Protein AF-A0A4V0YYT0-F1 (afdb_monomer_lite)

Secondary structure (DSSP, 8-state):
---HHHHHHTT---PPP--SSPPEEE-TTTEEEETTTTEEEEEETTEEEEEE----GGGGGGTTSEEEEEEEEEETTEEEEEEEEE-PPPP------EEEEE--SSSSEEETT--EES-GGG-THHHHHHHHHH--HHHHHHHHHHHHHHHHHHHHHHHHHHHHHHHTS-TTPEEEE---TTHHHH-----PPP---

Organism: Ktedonosporobacter rubrisoli (NCBI:txid2509675)

Radius of gyration: 23.56 Å; chains: 1; bounding box: 51×39×77 Å

Sequence (197 aa):
MKSAFDRKAKGRKAGQPQSKLCPIRYNERTYVLNWQTQEVSLSTLEGRILIPFQVPPYSSKYAGYQVTTADLCIRNGRYWLHVVVSVPAPDGSQSDEIIGVDLGLNRPAVTSNRHFLGSHHWKEVERRRKLQSKGTKSAKRHLKKLSGRSLRFHRDCFHVLSKHIVQNATPGSTIVIENLTHIRSTSKIRRKGRANA

Structure (mmCIF, N/CA/C/O backbone):
data_AF-A0A4V0YYT0-F1
#
_entry.id   AF-A0A4V0YYT0-F1
#
loop_
_atom_site.group_PDB
_atom_site.id
_atom_site.type_symbol
_atom_site.label_atom_id
_atom_site.label_alt_id
_atom_site.label_comp_id
_atom_site.label_asym_id
_atom_site.label_entity_id
_atom_site.label_seq_id
_atom_site.pdbx_PDB_ins_code
_atom_site.Cartn_x
_atom_site.Cartn_y
_atom_site.Cartn_z
_atom_site.occupancy
_atom_site.B_iso_or_equiv
_atom_site.auth_seq_id
_atom_site.auth_comp_id
_atom_site.auth_asym_id
_atom_site.auth_atom_id
_atom_site.pdbx_PDB_model_num
ATOM 1 N N . MET A 1 1 ? 1.107 12.691 -8.243 1.00 52.69 1 MET A N 1
ATOM 2 C CA . MET A 1 1 ? -0.215 12.881 -8.898 1.00 52.69 1 MET A CA 1
ATOM 3 C C . MET A 1 1 ? -0.516 14.376 -8.935 1.00 52.69 1 MET A C 1
ATOM 5 O O . MET A 1 1 ? -0.259 15.020 -7.934 1.00 52.69 1 MET A O 1
ATOM 9 N N . LYS A 1 2 ? -1.013 14.940 -10.047 1.00 66.50 2 LYS A N 1
ATOM 10 C CA . LYS A 1 2 ? -1.414 16.365 -10.102 1.00 66.50 2 LYS A CA 1
ATOM 11 C C . LYS A 1 2 ? -2.785 16.549 -9.455 1.00 66.50 2 LYS A C 1
ATOM 13 O O . LYS A 1 2 ? -3.665 15.717 -9.699 1.00 66.50 2 LYS A O 1
ATOM 18 N N . SER A 1 3 ? -2.954 17.604 -8.663 1.00 80.31 3 SER A N 1
ATOM 19 C CA . SER A 1 3 ? -4.196 17.863 -7.934 1.00 80.31 3 SER A CA 1
ATOM 20 C C . SER A 1 3 ? -5.365 18.109 -8.903 1.00 80.31 3 SER A C 1
ATOM 22 O O . SER A 1 3 ? -5.177 18.411 -10.088 1.00 80.31 3 SER A O 1
ATOM 24 N N . ALA A 1 4 ? -6.604 17.966 -8.424 1.00 81.12 4 ALA A N 1
ATOM 25 C CA . ALA A 1 4 ? -7.778 18.327 -9.221 1.00 81.12 4 ALA A CA 1
ATOM 26 C C . ALA A 1 4 ? -7.750 19.815 -9.626 1.00 81.12 4 ALA A C 1
ATOM 28 O O . ALA A 1 4 ? -8.174 20.150 -10.734 1.00 81.12 4 ALA A O 1
ATOM 29 N N . PHE A 1 5 ? -7.190 20.672 -8.767 1.00 83.56 5 PHE A N 1
ATOM 30 C CA . PHE A 1 5 ? -6.994 22.098 -9.021 1.00 83.56 5 PHE A CA 1
ATOM 31 C C . PHE A 1 5 ? -5.978 22.335 -10.144 1.00 83.56 5 PHE A C 1
ATOM 33 O O . PHE A 1 5 ? -6.308 23.003 -11.123 1.00 83.56 5 PHE A O 1
ATOM 40 N N . ASP A 1 6 ? -4.821 21.666 -10.110 1.00 86.12 6 ASP A N 1
ATOM 41 C CA . ASP A 1 6 ? -3.787 21.773 -11.155 1.00 86.12 6 ASP A CA 1
ATOM 42 C C . ASP A 1 6 ? -4.311 21.332 -12.526 1.00 86.12 6 ASP A C 1
ATOM 44 O O . ASP A 1 6 ? -3.873 21.802 -13.578 1.00 86.12 6 ASP A O 1
ATOM 48 N N . ARG A 1 7 ? -5.230 20.359 -12.532 1.00 80.31 7 ARG A N 1
ATOM 49 C CA . ARG A 1 7 ? -5.875 19.872 -13.754 1.00 80.31 7 ARG A CA 1
ATOM 50 C C . ARG A 1 7 ? -6.855 20.898 -14.309 1.00 80.31 7 ARG A C 1
ATOM 52 O O . ARG A 1 7 ? -6.815 21.130 -15.517 1.00 80.31 7 ARG A O 1
ATOM 59 N N . LYS A 1 8 ? -7.684 21.511 -13.455 1.00 83.12 8 LYS A N 1
ATOM 60 C CA . LYS A 1 8 ? -8.609 22.584 -13.855 1.00 83.12 8 LYS A CA 1
ATOM 61 C C . LYS A 1 8 ? -7.855 23.799 -14.397 1.00 83.12 8 LYS A C 1
ATOM 63 O O . LYS A 1 8 ? -8.199 24.258 -15.479 1.00 83.12 8 LYS A O 1
ATOM 68 N N . ALA A 1 9 ? -6.781 24.226 -13.727 1.00 86.88 9 ALA A N 1
ATOM 69 C CA . ALA A 1 9 ? -5.925 25.331 -14.177 1.00 86.88 9 ALA A CA 1
ATOM 70 C C . ALA A 1 9 ? -5.338 25.105 -15.585 1.00 86.88 9 ALA A C 1
ATOM 72 O O . ALA A 1 9 ? -5.084 26.046 -16.323 1.00 86.88 9 ALA A O 1
ATOM 73 N N . LYS A 1 10 ? -5.167 23.841 -15.993 1.00 85.19 10 LYS A N 1
ATOM 74 C CA . LYS A 1 10 ? -4.674 23.444 -17.324 1.00 85.19 10 LYS A CA 1
ATOM 75 C C . LYS A 1 10 ? -5.797 23.106 -18.315 1.00 85.19 10 LYS A C 1
ATOM 77 O O . LYS A 1 10 ? -5.550 22.376 -19.275 1.00 85.19 10 LYS A O 1
ATOM 82 N N . GLY A 1 11 ? -7.036 23.527 -18.044 1.00 83.00 11 GLY A N 1
ATOM 83 C CA . GLY A 1 11 ? -8.209 23.267 -18.889 1.00 83.00 11 GLY A CA 1
ATOM 84 C C . GLY A 1 11 ? -8.600 21.787 -18.998 1.00 83.00 11 GLY A C 1
ATOM 85 O O . GLY A 1 11 ? -9.340 21.391 -19.898 1.00 83.00 11 GLY A O 1
ATOM 86 N N . ARG A 1 12 ? -8.089 20.916 -18.116 1.00 79.50 12 ARG A N 1
ATOM 87 C CA . ARG A 1 12 ? -8.363 19.472 -18.159 1.00 79.50 12 ARG A CA 1
ATOM 88 C C . ARG A 1 12 ? -9.565 19.130 -17.294 1.00 79.50 12 ARG A C 1
ATOM 90 O O . ARG A 1 12 ? -9.704 19.620 -16.176 1.00 79.50 12 ARG A O 1
ATOM 97 N N . LYS A 1 13 ? -10.368 18.164 -17.753 1.00 79.81 13 LYS A N 1
ATOM 98 C CA . LYS A 1 13 ? -11.460 17.600 -16.948 1.00 79.81 13 LYS A CA 1
ATOM 99 C C . LYS A 1 13 ? -10.929 17.070 -15.610 1.00 79.81 13 LYS A C 1
ATOM 101 O O . LYS A 1 13 ? -10.006 16.241 -15.574 1.00 79.81 13 LYS A O 1
ATOM 106 N N . ALA A 1 14 ? -11.557 17.525 -14.533 1.00 79.88 14 ALA A N 1
ATOM 107 C CA . ALA A 1 14 ? -11.394 17.041 -13.172 1.00 79.88 14 ALA A CA 1
ATOM 108 C C . ALA A 1 14 ? -12.789 16.925 -12.545 1.00 79.88 14 ALA A C 1
ATOM 110 O O . ALA A 1 14 ? -13.584 17.856 -12.646 1.00 79.88 14 ALA A O 1
ATOM 111 N N . GLY A 1 15 ? -13.093 15.771 -11.953 1.00 76.12 15 GLY A N 1
ATOM 112 C CA . GLY A 1 15 ? -14.330 15.545 -11.206 1.00 76.12 15 GLY A CA 1
ATOM 113 C C . GLY A 1 15 ? -14.056 15.603 -9.708 1.00 76.12 15 GLY A C 1
ATOM 114 O O . GLY A 1 15 ? -12.978 15.197 -9.273 1.00 76.12 15 GLY A O 1
ATOM 115 N N . GLN A 1 16 ? -15.020 16.098 -8.936 1.00 78.25 16 GLN A N 1
ATOM 116 C CA . GLN A 1 16 ? -14.981 16.006 -7.480 1.00 78.25 16 GLN A CA 1
ATOM 117 C C . GLN A 1 16 ? -15.254 14.549 -7.068 1.00 78.25 16 GLN A C 1
ATOM 119 O O . GLN A 1 16 ? -16.244 13.975 -7.532 1.00 78.25 16 GLN A O 1
ATOM 124 N N . PRO A 1 17 ? -14.398 13.922 -6.242 1.00 75.12 17 PRO A N 1
ATOM 125 C CA . PRO A 1 17 ? -14.710 12.616 -5.680 1.00 75.12 17 PRO A CA 1
ATOM 126 C C . PRO A 1 17 ? -15.919 12.747 -4.748 1.00 75.12 17 PRO A C 1
ATOM 128 O O . PRO A 1 17 ? -15.986 13.665 -3.935 1.00 75.12 17 PRO A O 1
ATOM 131 N N . GLN A 1 18 ? -16.873 11.828 -4.870 1.00 77.38 18 GLN A N 1
ATOM 132 C CA . GLN A 1 18 ? -18.020 11.732 -3.970 1.00 77.38 18 GLN A CA 1
ATOM 133 C C . GLN A 1 18 ? -17.886 10.457 -3.140 1.00 77.38 18 GLN A C 1
ATOM 135 O O . GLN A 1 18 ? -17.628 9.388 -3.698 1.00 77.38 18 GLN A O 1
ATOM 140 N N . SER A 1 19 ? -18.073 10.565 -1.824 1.00 76.00 19 SER A N 1
ATOM 141 C CA . SER A 1 19 ? -18.180 9.412 -0.929 1.00 76.00 19 SER A CA 1
ATOM 142 C C . SER A 1 19 ? -19.458 9.509 -0.112 1.00 76.00 19 SER A C 1
ATOM 144 O O . SER A 1 19 ? -19.804 10.582 0.369 1.00 76.00 19 SER A O 1
ATOM 146 N N . LYS A 1 20 ? -20.150 8.378 0.043 1.00 76.44 20 LYS A N 1
ATOM 147 C CA . LYS A 1 20 ? -21.290 8.252 0.965 1.00 76.44 20 LYS A CA 1
ATOM 148 C C . LYS A 1 20 ? -20.848 7.908 2.387 1.00 76.44 20 LYS A C 1
ATOM 150 O O . LYS A 1 20 ? -21.599 8.125 3.324 1.00 76.44 20 LYS A O 1
ATOM 155 N N . LEU A 1 21 ? -19.652 7.339 2.524 1.00 80.31 21 LEU A N 1
ATOM 156 C CA . LEU A 1 21 ? -19.072 6.901 3.787 1.00 80.31 21 LEU A CA 1
ATOM 157 C C . LEU A 1 21 ? -17.680 7.520 3.872 1.00 80.31 21 LEU A C 1
ATOM 159 O O . LEU A 1 21 ? -16.760 7.106 3.161 1.00 80.31 21 LEU A O 1
ATOM 163 N N . CYS A 1 22 ? -17.545 8.568 4.674 1.00 83.31 22 CYS A N 1
ATOM 164 C CA . CYS A 1 22 ? -16.241 9.139 4.980 1.00 83.31 22 CYS A CA 1
ATOM 165 C C . CYS A 1 22 ? -15.621 8.332 6.125 1.00 83.31 22 CYS A C 1
ATOM 167 O O . CYS A 1 22 ? -16.315 8.074 7.109 1.00 83.31 22 CYS A O 1
ATOM 169 N N . PRO A 1 23 ? -14.357 7.894 6.002 1.00 89.88 23 PRO A N 1
ATOM 170 C CA . PRO A 1 23 ? -13.690 7.228 7.107 1.00 89.88 23 PRO A CA 1
ATOM 171 C C . PRO A 1 23 ? -13.536 8.190 8.288 1.00 89.88 23 PRO A C 1
ATOM 173 O O . PRO A 1 23 ? -13.262 9.377 8.093 1.00 89.88 23 PRO A O 1
ATOM 176 N N . ILE A 1 24 ? -13.703 7.670 9.502 1.00 93.25 24 ILE A N 1
ATOM 177 C CA . ILE A 1 24 ? -13.437 8.414 10.734 1.00 93.25 24 ILE A CA 1
ATOM 178 C C . ILE A 1 24 ? -11.950 8.276 11.032 1.00 93.25 24 ILE A C 1
ATOM 180 O O . ILE A 1 24 ? -11.441 7.160 11.139 1.00 93.25 24 ILE A O 1
ATOM 184 N N . ARG A 1 25 ? -11.257 9.407 11.145 1.00 95.31 25 ARG A N 1
ATOM 185 C CA . ARG A 1 25 ? -9.821 9.436 11.404 1.00 95.31 25 ARG A CA 1
ATOM 186 C C . ARG A 1 25 ? -9.531 9.507 12.894 1.00 95.31 25 ARG A C 1
ATOM 188 O O . ARG A 1 25 ? -10.007 10.404 13.582 1.00 95.31 25 ARG A O 1
ATOM 195 N N . TYR A 1 26 ? -8.661 8.614 13.329 1.00 95.94 26 TYR A N 1
ATOM 196 C CA . TYR A 1 26 ? -8.090 8.532 14.657 1.00 95.94 26 TYR A CA 1
ATOM 197 C C . TYR A 1 26 ? -6.591 8.846 14.617 1.00 95.94 26 TYR A C 1
ATOM 199 O O . TYR A 1 26 ? -5.870 8.522 13.670 1.00 95.94 26 TYR A O 1
ATOM 207 N N . ASN A 1 27 ? -6.126 9.488 15.677 1.00 94.12 27 ASN A N 1
ATOM 208 C CA . ASN A 1 27 ? -4.731 9.822 15.949 1.00 94.12 27 ASN A CA 1
ATOM 209 C C . ASN A 1 27 ? -4.316 9.247 17.310 1.00 94.12 27 ASN A C 1
ATOM 211 O O . ASN A 1 27 ? -5.159 8.779 18.067 1.00 94.12 27 ASN A O 1
ATOM 215 N N . GLU A 1 28 ? -3.037 9.347 17.652 1.00 89.25 28 GLU A N 1
ATOM 216 C CA . GLU A 1 28 ? -2.446 8.833 18.901 1.00 89.25 28 GLU A CA 1
ATOM 217 C C . GLU A 1 28 ? -3.199 9.183 20.206 1.00 89.25 28 GLU A C 1
ATOM 219 O O . GLU A 1 28 ? -3.082 8.468 21.194 1.00 89.25 28 GLU A O 1
ATOM 224 N N . ARG A 1 29 ? -4.002 10.259 20.233 1.00 92.12 29 ARG A N 1
ATOM 225 C CA . ARG A 1 29 ? -4.791 10.667 21.414 1.00 92.12 29 ARG A CA 1
ATOM 226 C C . ARG A 1 29 ? -6.200 10.075 21.451 1.00 92.12 29 ARG A C 1
ATOM 228 O O . ARG A 1 29 ? -6.855 10.086 22.494 1.00 92.12 29 ARG A O 1
ATOM 235 N N . THR A 1 30 ? -6.699 9.613 20.311 1.00 95.19 30 THR A N 1
ATOM 236 C CA . THR A 1 30 ? -8.101 9.213 20.109 1.00 95.19 30 THR A CA 1
ATOM 237 C C . THR A 1 30 ? -8.270 7.718 19.863 1.00 95.19 30 THR A C 1
ATOM 239 O O . THR A 1 30 ? -9.402 7.238 19.874 1.00 95.19 30 THR A O 1
ATOM 242 N N . TYR A 1 31 ? -7.175 6.971 19.705 1.00 96.69 31 TYR A N 1
ATOM 243 C CA . TYR A 1 31 ? -7.190 5.516 19.803 1.00 96.69 31 TYR A CA 1
ATOM 244 C C . TYR A 1 31 ? -5.932 4.969 20.468 1.00 96.69 31 TYR A C 1
ATOM 246 O O . TYR A 1 31 ? -4.877 5.597 20.440 1.00 96.69 31 TYR A O 1
ATOM 254 N N . VAL A 1 32 ? -6.054 3.769 21.026 1.00 95.56 32 VAL A N 1
ATOM 255 C CA . VAL A 1 32 ? -4.930 2.960 21.501 1.00 95.56 32 VAL A CA 1
ATOM 256 C C . VAL A 1 32 ? -5.149 1.541 21.004 1.00 95.56 32 VAL A C 1
ATOM 258 O O . VAL A 1 32 ? -6.228 0.986 21.197 1.00 95.56 32 VAL A O 1
ATOM 261 N N . LEU A 1 33 ? -4.144 0.961 20.354 1.00 95.19 33 LEU A N 1
ATOM 262 C CA . LEU A 1 33 ? -4.195 -0.406 19.848 1.00 95.19 33 LEU A CA 1
ATOM 263 C C . LEU A 1 33 ? -3.258 -1.295 20.666 1.00 95.19 33 LEU A C 1
ATOM 265 O O . LEU A 1 33 ? -2.076 -0.983 20.799 1.00 95.19 33 LEU A O 1
ATOM 269 N N . ASN A 1 34 ? -3.786 -2.403 21.181 1.00 93.56 34 ASN A N 1
ATOM 270 C CA . ASN A 1 34 ? -3.029 -3.412 21.910 1.00 93.56 34 ASN A CA 1
ATOM 271 C C . ASN A 1 34 ? -2.880 -4.669 21.041 1.00 93.56 34 ASN A C 1
ATOM 273 O O . ASN A 1 34 ? -3.859 -5.342 20.717 1.00 93.56 34 ASN A O 1
ATOM 277 N N . TRP A 1 35 ? -1.645 -4.977 20.638 1.00 91.38 35 TRP A N 1
ATOM 278 C CA . TRP A 1 35 ? -1.356 -6.135 19.790 1.00 91.38 35 TRP A CA 1
ATOM 279 C C . TRP A 1 35 ? -1.466 -7.464 20.546 1.00 91.38 35 TRP A C 1
ATOM 281 O O . TRP A 1 35 ? -1.831 -8.465 19.933 1.00 91.38 35 TRP A O 1
ATOM 291 N N . GLN A 1 36 ? -1.160 -7.478 21.849 1.00 90.44 36 GLN A N 1
ATOM 292 C CA . GLN A 1 36 ? -1.184 -8.677 22.686 1.00 90.44 36 GLN A CA 1
ATOM 293 C C . GLN A 1 36 ? -2.614 -9.139 22.965 1.00 90.44 36 GLN A C 1
ATOM 295 O O . GLN A 1 36 ? -2.914 -10.317 22.796 1.00 90.44 36 GLN A O 1
ATOM 300 N N . THR A 1 37 ? -3.498 -8.218 23.359 1.00 93.38 37 THR A N 1
ATOM 301 C CA . THR A 1 37 ? -4.907 -8.546 23.632 1.00 93.38 37 THR A CA 1
ATOM 302 C C . THR A 1 37 ? -5.775 -8.537 22.374 1.00 93.38 37 THR A C 1
ATOM 304 O O . THR A 1 37 ? -6.894 -9.036 22.405 1.00 93.38 37 THR A O 1
ATOM 307 N N . GLN A 1 38 ? -5.255 -8.022 21.252 1.00 93.38 38 GLN A N 1
ATOM 308 C CA . GLN A 1 38 ? -6.007 -7.779 20.014 1.00 93.38 38 GLN A CA 1
ATOM 309 C C . GLN A 1 38 ? -7.252 -6.915 20.242 1.00 93.38 38 GLN A C 1
ATOM 311 O O . GLN A 1 38 ? -8.320 -7.153 19.679 1.00 93.38 38 GLN A O 1
ATOM 316 N N . GLU A 1 39 ? -7.097 -5.870 21.049 1.00 95.94 39 GLU A N 1
ATOM 317 C CA . GLU A 1 39 ? -8.152 -4.910 21.350 1.00 95.94 39 GLU A CA 1
ATOM 318 C C . GLU A 1 39 ? -7.743 -3.499 20.943 1.00 95.94 39 GLU A C 1
ATOM 320 O O . GLU A 1 39 ? -6.580 -3.094 21.040 1.00 95.94 39 GLU A O 1
ATOM 325 N N . VAL A 1 40 ? -8.722 -2.725 20.492 1.00 96.50 40 VAL A N 1
ATOM 326 C CA . VAL A 1 40 ? -8.559 -1.308 20.201 1.00 96.50 40 VAL A CA 1
ATOM 327 C C . VAL A 1 40 ? -9.499 -0.490 21.072 1.00 96.50 40 VAL A C 1
ATOM 329 O O . VAL A 1 40 ? -10.710 -0.701 21.085 1.00 96.50 40 VAL A O 1
ATOM 332 N N . SER A 1 41 ? -8.931 0.469 21.797 1.00 97.00 41 SER A N 1
ATOM 333 C CA . SER A 1 41 ? -9.690 1.520 22.459 1.00 97.00 41 SER A CA 1
ATOM 334 C C . SER A 1 41 ? -9.917 2.657 21.470 1.00 97.00 41 SER A C 1
ATOM 336 O O . SER A 1 41 ? -8.950 3.187 20.924 1.00 97.00 41 SER A O 1
ATOM 338 N N . LEU A 1 42 ? -11.172 3.034 21.230 1.00 97.19 42 LEU A N 1
ATOM 339 C CA . LEU A 1 42 ? -11.553 4.130 20.338 1.00 97.19 42 LEU A CA 1
ATOM 340 C C . LEU A 1 42 ? -12.342 5.180 21.112 1.00 97.19 42 LEU A C 1
ATOM 342 O O . LEU A 1 42 ? -13.320 4.858 21.784 1.00 97.19 42 LEU A O 1
ATOM 346 N N . SER A 1 43 ? -11.956 6.447 20.980 1.00 96.75 43 SER A N 1
ATOM 347 C CA . SER A 1 43 ? -12.780 7.558 21.451 1.00 96.75 43 SER A CA 1
ATOM 348 C C . SER A 1 43 ? -14.037 7.694 20.586 1.00 96.75 43 SER A C 1
ATOM 350 O O . SER A 1 43 ? -13.974 7.723 19.355 1.00 96.75 43 SER A O 1
ATOM 352 N N . THR A 1 44 ? -15.187 7.815 21.233 1.00 94.50 44 THR A N 1
ATOM 353 C CA . THR A 1 44 ? -16.481 8.115 20.611 1.00 94.50 44 THR A CA 1
ATOM 354 C C . THR A 1 44 ? -17.079 9.371 21.244 1.00 94.50 44 THR A C 1
ATOM 356 O O . THR A 1 44 ? -16.479 9.959 22.145 1.00 94.50 44 THR A O 1
ATOM 359 N N . LEU A 1 45 ? -18.259 9.786 20.780 1.00 94.50 45 LEU A N 1
ATOM 360 C CA . LEU A 1 45 ? -18.992 10.904 21.381 1.00 94.50 45 LEU A CA 1
ATOM 361 C C . LEU A 1 45 ? -19.454 10.606 22.818 1.00 94.50 45 LEU A C 1
ATOM 363 O O . LEU A 1 45 ? -19.593 11.533 23.605 1.00 94.50 45 LEU A O 1
ATOM 367 N N . GLU A 1 46 ? -19.642 9.332 23.167 1.00 95.38 46 GLU A N 1
ATOM 368 C CA . GLU A 1 46 ? -20.149 8.884 24.475 1.00 95.38 46 GLU A CA 1
ATOM 369 C C . GLU A 1 46 ? -19.030 8.390 25.409 1.00 95.38 46 GLU A C 1
ATOM 371 O O . GLU A 1 46 ? -19.285 7.846 26.478 1.00 95.38 46 GLU A O 1
ATOM 376 N N . GLY A 1 47 ? -17.769 8.575 25.012 1.00 94.25 47 GLY A N 1
ATOM 377 C CA . GLY A 1 47 ? -16.602 8.093 25.748 1.00 94.25 47 GLY A CA 1
ATOM 378 C C . GLY A 1 47 ? -15.801 7.054 24.972 1.00 94.25 47 GLY A C 1
ATOM 379 O O . GLY A 1 47 ? -15.982 6.860 23.767 1.00 94.25 47 GLY A O 1
ATOM 380 N N . ARG A 1 48 ? -14.842 6.414 25.645 1.00 96.25 48 ARG A N 1
ATOM 381 C CA . ARG A 1 48 ? -13.986 5.400 25.020 1.00 96.25 48 ARG A CA 1
ATOM 382 C C . ARG A 1 48 ? -14.643 4.030 25.080 1.00 96.25 48 ARG A C 1
ATOM 384 O O . ARG A 1 48 ? -15.062 3.593 26.144 1.00 96.25 48 ARG A O 1
ATOM 391 N N . ILE A 1 49 ? -14.652 3.343 23.945 1.00 96.69 49 ILE A N 1
ATOM 392 C CA . ILE A 1 49 ? -15.084 1.948 23.841 1.00 96.69 49 ILE A CA 1
ATOM 393 C C . ILE A 1 49 ? -13.878 1.055 23.567 1.00 96.69 49 ILE A C 1
ATOM 395 O O . ILE A 1 49 ? -12.927 1.489 22.915 1.00 96.69 49 ILE A O 1
ATOM 399 N N . LEU A 1 50 ? -13.918 -0.181 24.058 1.00 97.38 50 LEU A N 1
ATOM 400 C CA . LEU A 1 50 ? -12.913 -1.210 23.797 1.00 97.38 50 LEU A CA 1
ATOM 401 C C . LEU A 1 50 ? -13.511 -2.249 22.845 1.00 97.38 50 LEU A C 1
ATOM 403 O O . LEU A 1 50 ? -14.590 -2.775 23.107 1.00 97.38 50 LEU A O 1
ATOM 407 N N . ILE A 1 51 ? -12.841 -2.508 21.723 1.00 96.19 51 ILE A N 1
ATOM 408 C CA . ILE A 1 51 ? -13.337 -3.399 20.670 1.00 96.19 51 ILE A CA 1
ATOM 409 C C . ILE A 1 51 ? -12.271 -4.451 20.344 1.00 96.19 51 ILE A C 1
ATOM 411 O O . ILE A 1 51 ? -11.152 -4.071 19.991 1.00 96.19 51 ILE A O 1
ATOM 415 N N . PRO A 1 52 ? -12.594 -5.755 20.382 1.00 96.25 52 PRO A N 1
ATOM 416 C CA . PRO A 1 52 ? -11.697 -6.784 19.873 1.00 96.25 52 PRO A CA 1
ATOM 417 C C . PRO A 1 52 ? -11.605 -6.709 18.343 1.00 96.25 52 PRO A C 1
ATOM 419 O O . PRO A 1 52 ? -12.596 -6.458 17.652 1.00 96.25 52 PRO A O 1
ATOM 422 N N . PHE A 1 53 ? -10.422 -6.956 17.789 1.00 94.00 53 PHE A N 1
ATOM 423 C CA . PHE A 1 53 ? -10.193 -6.979 16.347 1.00 94.00 53 PHE A CA 1
ATOM 424 C C . PHE A 1 53 ? -9.477 -8.253 15.906 1.00 94.00 53 PHE A C 1
ATOM 426 O O . PHE A 1 53 ? -8.867 -8.963 16.692 1.00 94.00 53 PHE A O 1
ATOM 433 N N . GLN A 1 54 ? -9.542 -8.538 14.606 1.00 92.81 54 GLN A N 1
ATOM 434 C CA . GLN A 1 54 ? -8.815 -9.645 13.991 1.00 92.81 54 GLN A CA 1
ATOM 435 C C . GLN A 1 54 ? -7.775 -9.099 13.019 1.00 92.81 54 GLN A C 1
ATOM 437 O O . GLN A 1 54 ? -8.078 -8.232 12.194 1.00 92.81 54 GLN A O 1
ATOM 442 N N . VAL A 1 55 ? -6.557 -9.634 13.082 1.00 92.00 55 VAL A N 1
ATOM 443 C CA . VAL A 1 55 ? -5.489 -9.296 12.135 1.00 92.00 55 VAL A CA 1
ATOM 444 C C . VAL A 1 55 ? -5.570 -10.233 10.927 1.00 92.00 55 VAL A C 1
ATOM 446 O O . VAL A 1 55 ? -5.463 -11.448 11.092 1.00 92.00 55 VAL A O 1
ATOM 449 N N . PRO A 1 56 ? -5.728 -9.716 9.694 1.00 91.38 56 PRO A N 1
ATOM 450 C CA . PRO A 1 56 ? -5.667 -10.554 8.501 1.00 91.38 56 PRO A CA 1
ATOM 451 C C . PRO A 1 56 ? -4.314 -11.283 8.397 1.00 91.38 56 PRO A C 1
ATOM 453 O O . PRO A 1 56 ? -3.288 -10.651 8.653 1.00 91.38 56 PRO A O 1
ATOM 456 N N . PRO A 1 57 ? -4.260 -12.545 7.922 1.00 93.38 57 PRO A N 1
ATOM 457 C CA . PRO A 1 57 ? -3.023 -13.335 7.899 1.00 93.38 57 PRO A CA 1
ATOM 458 C C . PRO A 1 57 ? -1.833 -12.666 7.202 1.00 93.38 57 PRO A C 1
ATOM 460 O O . PRO A 1 57 ? -0.701 -12.819 7.634 1.00 93.38 57 PRO A O 1
ATOM 463 N N . TYR A 1 58 ? -2.065 -11.885 6.142 1.00 90.06 58 TYR A N 1
ATOM 464 C CA . TYR A 1 58 ? -0.994 -11.148 5.459 1.00 90.06 58 TYR A CA 1
ATOM 465 C C . TYR A 1 58 ? -0.402 -10.014 6.310 1.00 90.06 58 TYR A C 1
ATOM 467 O O . TYR A 1 58 ? 0.768 -9.664 6.154 1.00 90.06 58 TYR A O 1
ATOM 475 N N . SER A 1 59 ? -1.221 -9.412 7.171 1.00 92.06 59 SER A N 1
ATOM 476 C CA . SER A 1 59 ? -0.853 -8.252 7.980 1.00 92.06 59 SER A CA 1
ATOM 477 C C . SER A 1 59 ? -0.172 -8.631 9.293 1.00 92.06 59 SER A C 1
ATOM 479 O O . SER A 1 59 ? 0.360 -7.748 9.955 1.00 92.06 59 SER A O 1
ATOM 481 N N . SER A 1 60 ? -0.157 -9.916 9.665 1.00 92.31 60 SER A N 1
ATOM 482 C CA . SER A 1 60 ? 0.452 -10.403 10.912 1.00 92.31 60 SER A CA 1
ATOM 483 C C . SER A 1 60 ? 1.929 -10.027 11.035 1.00 92.31 60 SER A C 1
ATOM 485 O O . SER A 1 60 ? 2.373 -9.653 12.112 1.00 92.31 60 SER A O 1
ATOM 487 N N . LYS A 1 61 ? 2.663 -10.008 9.916 1.00 93.44 61 LYS A N 1
ATOM 488 C CA . LYS A 1 61 ? 4.065 -9.562 9.844 1.00 93.44 61 LYS A CA 1
ATOM 489 C C . LYS A 1 61 ? 4.290 -8.099 10.237 1.00 93.44 61 LYS A C 1
ATOM 491 O O . LYS A 1 61 ? 5.433 -7.686 10.362 1.00 93.44 61 LYS A O 1
ATOM 496 N N . TYR A 1 62 ? 3.222 -7.311 10.353 1.00 92.81 62 TYR A N 1
ATOM 497 C CA . TYR A 1 62 ? 3.276 -5.916 10.775 1.00 92.81 62 TYR A CA 1
ATOM 498 C C . TYR A 1 62 ? 2.793 -5.703 12.219 1.00 92.81 62 TYR A C 1
ATOM 500 O O . TYR A 1 62 ? 2.800 -4.570 12.701 1.00 92.81 62 TYR A O 1
ATOM 508 N N . ALA A 1 63 ? 2.345 -6.757 12.904 1.00 91.56 63 ALA A N 1
ATOM 509 C CA . ALA A 1 63 ? 1.960 -6.660 14.304 1.00 91.56 63 ALA A CA 1
ATOM 510 C C . ALA A 1 63 ? 3.191 -6.336 15.166 1.00 91.56 63 ALA A C 1
ATOM 512 O O . ALA A 1 63 ? 4.282 -6.844 14.917 1.00 91.56 63 ALA A O 1
ATOM 513 N N . GLY A 1 64 ? 3.016 -5.475 16.168 1.00 90.50 64 GLY A N 1
ATOM 514 C CA . GLY A 1 64 ? 4.093 -5.049 17.067 1.00 90.50 64 GLY A CA 1
ATOM 515 C C . GLY A 1 64 ? 4.878 -3.819 16.603 1.00 90.50 64 GLY A C 1
ATOM 516 O O . GLY A 1 64 ? 5.526 -3.185 17.430 1.00 90.50 64 GLY A O 1
ATOM 517 N N . TYR A 1 65 ? 4.782 -3.416 15.331 1.00 94.00 65 TYR A N 1
ATOM 518 C CA . TYR A 1 65 ? 5.360 -2.143 14.890 1.00 94.00 65 TYR A CA 1
ATOM 519 C C . TYR A 1 65 ? 4.625 -0.940 15.494 1.00 94.00 65 TYR A C 1
ATOM 521 O O . TYR A 1 65 ? 3.440 -1.012 15.845 1.00 94.00 65 TYR A O 1
ATOM 529 N N . GLN A 1 66 ? 5.334 0.190 15.571 1.00 92.94 66 GLN A N 1
ATOM 530 C CA . GLN A 1 66 ? 4.785 1.449 16.064 1.00 92.94 66 GLN A CA 1
ATOM 531 C C . GLN A 1 66 ? 3.618 1.906 15.182 1.00 92.94 66 GLN A C 1
ATOM 533 O O . GLN A 1 66 ? 3.748 2.024 13.962 1.00 92.94 66 GLN A O 1
ATOM 538 N N . VAL A 1 67 ? 2.481 2.189 15.811 1.00 94.25 67 VAL A N 1
ATOM 539 C CA . VAL A 1 67 ? 1.276 2.698 15.148 1.00 94.25 67 VAL A CA 1
ATOM 540 C C . VAL A 1 67 ? 1.254 4.226 15.173 1.00 94.25 67 VAL A C 1
ATOM 542 O O . VAL A 1 67 ? 1.816 4.845 16.073 1.00 94.25 67 VAL A O 1
ATOM 545 N N . THR A 1 68 ? 0.608 4.847 14.186 1.00 92.50 68 THR A N 1
ATOM 546 C CA . THR A 1 68 ? 0.509 6.315 14.084 1.00 92.50 68 THR A CA 1
ATOM 547 C C . THR A 1 68 ? -0.948 6.758 14.020 1.00 92.50 68 THR A C 1
ATOM 549 O O . THR A 1 68 ? -1.564 7.072 15.035 1.00 92.50 68 THR A O 1
ATOM 552 N N . THR A 1 69 ? -1.550 6.716 12.839 1.00 95.81 69 THR A N 1
ATOM 553 C CA . THR A 1 69 ? -2.952 7.074 12.603 1.00 95.81 69 THR A CA 1
ATOM 554 C C . THR A 1 69 ? -3.768 5.845 12.251 1.00 95.81 69 THR A C 1
ATOM 556 O O . THR A 1 69 ? -3.225 4.837 11.795 1.00 95.81 69 THR A O 1
ATOM 559 N N . ALA A 1 70 ? -5.079 5.936 12.441 1.00 96.25 70 ALA A N 1
ATOM 560 C CA . ALA A 1 70 ? -5.993 4.901 12.005 1.00 96.25 70 ALA A CA 1
ATOM 561 C C . ALA A 1 70 ? -7.235 5.507 11.350 1.00 96.25 70 ALA A C 1
ATOM 563 O O . ALA A 1 70 ? -7.755 6.515 11.812 1.00 96.25 70 ALA A O 1
ATOM 564 N N . ASP A 1 71 ? -7.727 4.888 10.282 1.00 96.38 71 ASP A N 1
ATOM 565 C CA . ASP A 1 71 ? -8.961 5.293 9.609 1.00 96.38 71 ASP A CA 1
ATOM 566 C C . ASP A 1 71 ? -10.005 4.170 9.766 1.00 96.38 71 ASP A C 1
ATOM 568 O O . ASP A 1 71 ? -9.831 3.063 9.247 1.00 96.38 71 ASP A O 1
ATOM 572 N N . LEU A 1 72 ? -11.097 4.440 10.486 1.00 95.12 72 LEU A N 1
ATOM 573 C CA . LEU A 1 72 ? -12.228 3.523 10.635 1.00 95.12 72 LEU A CA 1
ATOM 574 C C . LEU A 1 72 ? -13.166 3.674 9.437 1.00 95.12 72 LEU A C 1
ATOM 576 O O . LEU A 1 72 ? -13.686 4.758 9.167 1.00 95.12 72 LEU A O 1
ATOM 580 N N . CYS A 1 73 ? -13.410 2.583 8.717 1.00 94.12 73 CYS A N 1
ATOM 581 C CA . CYS A 1 73 ? -14.273 2.578 7.544 1.00 94.12 73 CYS A CA 1
ATOM 582 C C . CYS A 1 73 ? -15.235 1.390 7.531 1.00 94.12 73 CYS A C 1
ATOM 584 O O . CYS A 1 73 ? -14.962 0.325 8.081 1.00 94.12 73 CYS A O 1
ATOM 586 N N . ILE A 1 74 ? -16.374 1.575 6.862 1.00 92.50 74 ILE A N 1
ATOM 587 C CA . ILE A 1 74 ? -17.370 0.524 6.662 1.00 92.50 74 ILE A CA 1
ATOM 588 C C . ILE A 1 74 ? -17.304 0.075 5.209 1.00 92.50 74 ILE A C 1
ATOM 590 O O . ILE A 1 74 ? -17.441 0.875 4.280 1.00 92.50 74 ILE A O 1
ATOM 594 N N . ARG A 1 75 ? -17.119 -1.226 5.001 1.00 88.56 75 ARG A N 1
ATOM 595 C CA . ARG A 1 75 ? -17.083 -1.827 3.671 1.00 88.56 75 ARG A CA 1
ATOM 596 C C . ARG A 1 75 ? -17.843 -3.140 3.672 1.00 88.56 75 ARG A C 1
ATOM 598 O O . ARG A 1 75 ? -17.497 -4.060 4.406 1.00 88.56 75 ARG A O 1
ATOM 605 N N . ASN A 1 76 ? -18.848 -3.235 2.801 1.00 87.69 76 ASN A N 1
ATOM 606 C CA . ASN A 1 76 ? -19.714 -4.412 2.668 1.00 87.69 76 ASN A CA 1
ATOM 607 C C . ASN A 1 76 ? -20.334 -4.845 4.014 1.00 87.69 76 ASN A C 1
ATOM 609 O O . ASN A 1 76 ? -20.313 -6.025 4.348 1.00 87.69 76 ASN A O 1
ATOM 613 N N . GLY A 1 77 ? -20.814 -3.883 4.810 1.00 90.38 77 GLY A N 1
ATOM 614 C CA . GLY A 1 77 ? -21.431 -4.143 6.118 1.00 90.38 77 GLY A CA 1
ATOM 615 C C . GLY A 1 77 ? -20.459 -4.544 7.234 1.00 90.38 77 GLY A C 1
ATOM 616 O O . GLY A 1 77 ? -20.906 -4.884 8.320 1.00 90.38 77 GLY A O 1
ATOM 617 N N . ARG A 1 78 ? -19.142 -4.512 6.990 1.00 92.75 78 ARG A N 1
ATOM 618 C CA . ARG A 1 78 ? -18.112 -4.797 7.999 1.00 92.75 78 ARG A CA 1
ATOM 619 C C . ARG A 1 78 ? -17.305 -3.549 8.321 1.00 92.75 78 ARG A C 1
ATOM 621 O O . ARG A 1 78 ? -16.992 -2.773 7.413 1.00 92.75 78 ARG A O 1
ATOM 628 N N . TYR A 1 79 ? -16.947 -3.399 9.590 1.00 93.19 79 TYR A N 1
ATOM 629 C CA . TYR A 1 79 ? -16.027 -2.370 10.059 1.00 93.19 79 TYR A CA 1
ATOM 630 C C . TYR A 1 79 ? -14.581 -2.811 9.830 1.00 93.19 79 TYR A C 1
ATOM 632 O O . TYR A 1 79 ? -14.228 -3.967 10.053 1.00 93.19 79 TYR A O 1
ATOM 640 N N . TRP A 1 80 ? -13.758 -1.877 9.370 1.00 94.62 80 TRP A N 1
ATOM 641 C CA . TRP A 1 80 ? -12.330 -2.053 9.152 1.00 94.62 80 TRP A CA 1
ATOM 642 C C . TRP A 1 80 ? -11.598 -0.876 9.769 1.00 94.62 80 TRP A C 1
ATOM 644 O O . TRP A 1 80 ? -11.901 0.273 9.445 1.00 94.62 80 TRP A O 1
ATOM 654 N N . LEU A 1 81 ? -10.610 -1.165 10.608 1.00 95.31 81 LEU A N 1
ATOM 655 C CA . LEU A 1 81 ? -9.690 -0.162 11.116 1.00 95.31 81 LEU A CA 1
ATOM 656 C C . LEU A 1 81 ? -8.388 -0.242 10.316 1.00 95.31 81 LEU A C 1
ATOM 658 O O . LEU A 1 81 ? -7.632 -1.205 10.427 1.00 95.31 81 LEU A O 1
ATOM 662 N N . HIS A 1 82 ? -8.143 0.748 9.461 1.00 95.25 82 HIS A N 1
ATOM 663 C CA . HIS A 1 82 ? -6.899 0.846 8.705 1.00 95.25 82 HIS A CA 1
ATOM 664 C C . HIS A 1 82 ? -5.846 1.552 9.547 1.00 95.25 82 HIS A C 1
ATOM 666 O O . HIS A 1 82 ? -5.838 2.776 9.611 1.00 95.25 82 HIS A O 1
ATOM 672 N N . VAL A 1 83 ? -4.970 0.778 10.177 1.00 95.12 83 VAL A N 1
ATOM 673 C CA . VAL A 1 83 ? -3.905 1.293 11.043 1.00 95.12 83 VAL A CA 1
ATOM 674 C C . VAL A 1 83 ? -2.637 1.515 10.226 1.00 95.12 83 VAL A C 1
ATOM 676 O O . VAL A 1 83 ? -2.188 0.626 9.501 1.00 95.12 83 VAL A O 1
ATOM 679 N N . VAL A 1 84 ? -2.060 2.707 10.341 1.00 95.25 84 VAL A N 1
ATOM 680 C CA . VAL A 1 84 ? -0.773 3.053 9.739 1.00 95.25 84 VAL A CA 1
ATOM 681 C C . VAL A 1 84 ? 0.337 2.663 10.707 1.00 95.25 84 VAL A C 1
ATOM 683 O O . VAL A 1 84 ? 0.401 3.172 11.827 1.00 95.25 84 VAL A O 1
ATOM 686 N N . VAL A 1 85 ? 1.218 1.776 10.251 1.00 94.62 85 VAL A N 1
ATOM 687 C CA . VAL A 1 85 ? 2.379 1.277 10.998 1.00 94.62 85 VAL A CA 1
ATOM 688 C C . VAL A 1 85 ? 3.676 1.840 10.422 1.00 94.62 85 VAL A C 1
ATOM 690 O O . VAL A 1 85 ? 3.808 1.980 9.205 1.00 94.62 85 VAL A O 1
ATOM 693 N N . SER A 1 86 ? 4.630 2.151 11.294 1.00 93.88 86 SER A N 1
ATOM 694 C CA . SER A 1 86 ? 5.989 2.538 10.922 1.00 93.88 86 SER A CA 1
ATOM 695 C C . SER A 1 86 ? 6.876 1.299 10.893 1.00 93.88 86 SER A C 1
ATOM 697 O O . SER A 1 86 ? 7.075 0.649 11.919 1.00 93.88 86 SER A O 1
ATOM 699 N N . VAL A 1 87 ? 7.380 0.957 9.710 1.00 93.12 87 VAL A N 1
ATOM 700 C CA . VAL A 1 87 ? 8.271 -0.189 9.495 1.00 93.12 87 VAL A CA 1
ATOM 701 C C . VAL A 1 87 ? 9.645 0.369 9.123 1.00 93.12 87 VAL A C 1
ATOM 703 O O . VAL A 1 87 ? 9.708 1.191 8.204 1.00 93.12 87 VAL A O 1
ATOM 706 N N . PRO A 1 88 ? 10.731 -0.035 9.809 1.00 90.75 88 PRO A N 1
ATOM 707 C CA . PRO A 1 88 ? 12.071 0.395 9.450 1.00 90.75 88 PRO A CA 1
ATOM 708 C C . PRO A 1 88 ? 12.380 -0.048 8.020 1.00 90.75 88 PRO A C 1
ATOM 710 O O . PRO A 1 88 ? 11.994 -1.141 7.590 1.00 90.75 88 PRO A O 1
ATOM 713 N N . ALA A 1 89 ? 13.047 0.825 7.269 1.00 86.12 89 ALA A N 1
ATOM 714 C CA . ALA A 1 89 ? 13.537 0.458 5.953 1.00 86.12 89 ALA A CA 1
ATOM 715 C C . ALA A 1 89 ? 14.583 -0.660 6.105 1.00 86.12 89 ALA A C 1
ATOM 717 O O . ALA A 1 89 ? 15.360 -0.621 7.058 1.00 86.12 89 ALA A O 1
ATOM 718 N N . PRO A 1 90 ? 14.602 -1.658 5.207 1.00 81.94 90 PRO A N 1
ATOM 719 C CA . PRO A 1 90 ? 15.676 -2.637 5.205 1.00 81.94 90 PRO A CA 1
ATOM 720 C C . PRO A 1 90 ? 17.003 -1.942 4.890 1.00 81.94 90 PRO A C 1
ATOM 722 O O . PRO A 1 90 ? 17.048 -1.061 4.026 1.00 81.94 90 PRO A O 1
ATOM 725 N N . ASP A 1 91 ? 18.074 -2.372 5.551 1.00 80.75 91 ASP A N 1
ATOM 726 C CA . ASP A 1 91 ? 19.428 -1.981 5.171 1.00 80.75 91 ASP A CA 1
ATOM 727 C C . ASP A 1 91 ? 19.714 -2.504 3.758 1.00 80.75 91 ASP A C 1
ATOM 729 O O . ASP A 1 91 ? 19.452 -3.667 3.438 1.00 80.75 91 ASP A O 1
ATOM 733 N N . GLY A 1 92 ? 20.213 -1.635 2.883 1.00 71.25 92 GLY A N 1
ATOM 734 C CA . GLY A 1 92 ? 20.518 -1.983 1.500 1.00 71.25 92 GLY A CA 1
ATOM 735 C C . GLY A 1 92 ? 21.794 -1.300 1.041 1.00 71.25 92 GLY A C 1
ATOM 736 O O . GLY A 1 92 ? 21.935 -0.087 1.184 1.00 71.25 92 GLY A O 1
ATOM 737 N N . SER A 1 93 ? 22.713 -2.072 0.464 1.00 79.06 93 SER A N 1
ATOM 738 C CA . SER A 1 93 ? 23.818 -1.511 -0.308 1.00 79.06 93 SER A CA 1
ATOM 739 C C . SER A 1 93 ? 23.271 -0.930 -1.608 1.00 79.06 93 SER A C 1
ATOM 741 O O . 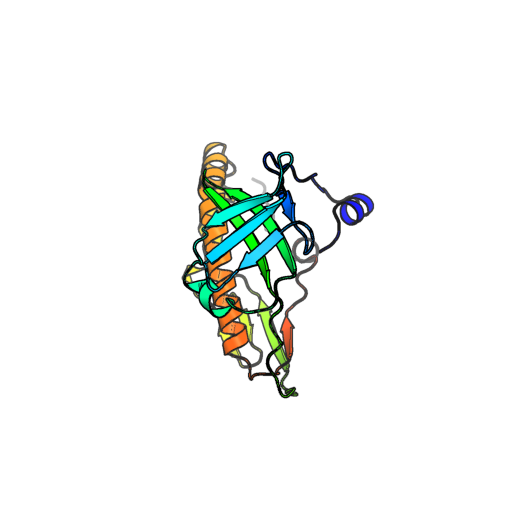SER A 1 93 ? 22.458 -1.565 -2.283 1.00 79.06 93 SER A O 1
ATOM 743 N N . GLN A 1 94 ? 23.708 0.275 -1.964 1.00 80.62 94 GLN A N 1
ATOM 744 C CA . GLN A 1 94 ? 23.424 0.822 -3.287 1.00 80.62 94 GLN A CA 1
ATOM 745 C C . GLN A 1 94 ? 24.204 0.024 -4.334 1.00 80.62 94 GLN A C 1
ATOM 747 O O . GLN A 1 94 ? 25.356 -0.343 -4.111 1.00 80.62 94 GLN A O 1
ATOM 752 N N . SER A 1 95 ? 23.544 -0.266 -5.451 1.00 87.25 95 SER A N 1
ATOM 753 C CA . SER A 1 95 ? 24.151 -0.885 -6.625 1.00 87.25 95 SER A CA 1
ATOM 754 C C . SER A 1 95 ? 24.228 0.161 -7.733 1.00 87.25 95 SER A C 1
ATOM 756 O O . S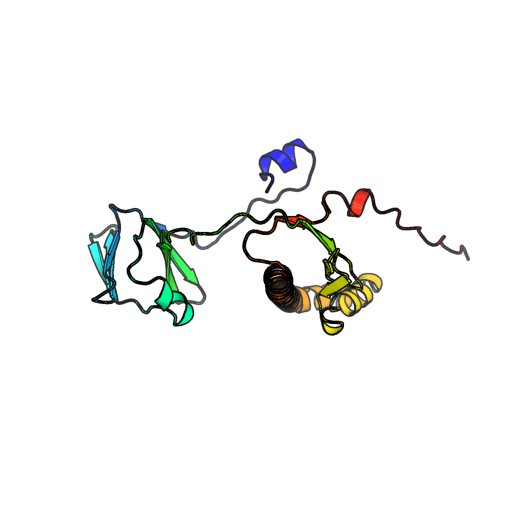ER A 1 95 ? 23.260 0.889 -7.959 1.00 87.25 95 SER A O 1
ATOM 758 N N . ASP A 1 96 ? 25.342 0.193 -8.464 1.00 91.00 96 ASP A N 1
ATOM 759 C CA . ASP A 1 96 ? 25.505 1.048 -9.648 1.00 91.00 96 ASP A CA 1
ATOM 760 C C . ASP A 1 96 ? 24.742 0.512 -10.877 1.00 91.00 96 ASP A C 1
ATOM 762 O O . ASP A 1 96 ? 24.740 1.126 -11.946 1.00 91.00 96 ASP A O 1
ATOM 766 N N . GLU A 1 97 ? 24.080 -0.644 -10.757 1.00 92.19 97 GLU A N 1
ATOM 767 C CA . GLU A 1 97 ? 23.294 -1.230 -11.837 1.00 92.19 97 GLU A CA 1
ATOM 768 C C . GLU A 1 97 ? 22.063 -0.368 -12.163 1.00 92.19 97 GLU A C 1
ATOM 770 O O . GLU A 1 97 ? 21.215 -0.071 -11.313 1.00 92.19 97 GLU A O 1
ATOM 775 N N . ILE A 1 98 ? 21.926 -0.031 -13.446 1.00 94.06 98 ILE A N 1
ATOM 776 C CA . ILE A 1 98 ? 20.777 0.686 -13.998 1.00 94.06 98 ILE A CA 1
ATOM 777 C C . ILE A 1 98 ? 20.028 -0.245 -14.951 1.00 94.06 98 ILE A C 1
ATOM 779 O O . ILE A 1 98 ? 20.563 -0.670 -15.974 1.00 94.06 98 ILE A O 1
ATOM 783 N N . ILE A 1 99 ? 18.757 -0.516 -14.649 1.00 94.31 99 ILE A N 1
ATOM 784 C CA . ILE A 1 99 ? 17.888 -1.354 -15.480 1.00 94.31 99 ILE A CA 1
ATOM 785 C C . ILE A 1 99 ? 16.834 -0.476 -16.141 1.00 94.31 99 ILE A C 1
ATOM 787 O O . ILE A 1 99 ? 15.927 0.042 -15.486 1.00 94.31 99 ILE A O 1
ATOM 791 N N . GLY A 1 100 ? 16.933 -0.336 -17.461 1.00 94.38 100 GLY A N 1
ATOM 792 C CA . GLY A 1 100 ? 15.902 0.309 -18.269 1.00 94.38 100 GLY A CA 1
ATOM 793 C C . GLY A 1 100 ? 14.714 -0.626 -18.490 1.00 94.38 100 GLY A C 1
ATOM 794 O O . GLY A 1 100 ? 14.912 -1.805 -18.770 1.00 94.38 100 GLY A O 1
ATOM 795 N N . VAL A 1 101 ? 13.489 -0.112 -18.385 1.00 94.38 101 VAL A N 1
ATOM 796 C CA . VAL A 1 101 ? 12.242 -0.858 -18.605 1.00 94.38 101 VAL A CA 1
ATOM 797 C C . VAL A 1 101 ? 11.383 -0.156 -19.658 1.00 94.38 101 VAL A C 1
ATOM 799 O O . VAL A 1 101 ? 10.818 0.908 -19.398 1.00 94.38 101 VAL A O 1
ATOM 802 N N . ASP A 1 102 ? 11.250 -0.792 -20.822 1.00 90.31 102 ASP A N 1
ATOM 803 C CA . ASP A 1 102 ? 10.327 -0.416 -21.903 1.00 90.31 102 ASP A CA 1
ATOM 804 C C . ASP A 1 102 ? 8.941 -1.031 -21.643 1.00 90.31 102 ASP A C 1
ATOM 806 O O . ASP A 1 102 ? 8.838 -2.209 -21.290 1.00 90.31 102 ASP A O 1
ATOM 810 N N . LEU A 1 103 ? 7.870 -0.244 -21.799 1.00 87.69 103 LEU A N 1
ATOM 811 C CA . LEU A 1 103 ? 6.491 -0.641 -21.512 1.00 87.69 103 LEU A CA 1
ATOM 812 C C . LEU A 1 103 ? 5.642 -0.675 -22.789 1.00 87.69 103 LEU A C 1
ATOM 814 O O . LEU A 1 103 ? 5.232 0.351 -23.333 1.00 87.69 103 LEU A O 1
ATOM 818 N N . GLY A 1 104 ? 5.254 -1.877 -23.215 1.00 80.62 104 GLY A N 1
ATOM 819 C CA . GLY A 1 104 ? 4.512 -2.091 -24.454 1.00 80.62 104 GLY A CA 1
ATOM 820 C C . GLY A 1 104 ? 3.131 -2.724 -24.278 1.00 80.62 104 GLY A C 1
ATOM 821 O O . GLY A 1 104 ? 2.781 -3.329 -23.270 1.00 80.62 104 GLY A O 1
ATOM 822 N N . LEU A 1 105 ? 2.311 -2.642 -25.331 1.00 75.31 105 LEU A N 1
ATOM 823 C CA . LEU A 1 105 ? 1.023 -3.352 -25.387 1.00 75.31 105 LEU A CA 1
ATOM 824 C C . LEU A 1 105 ? 1.176 -4.840 -25.729 1.00 75.31 105 LEU A C 1
ATOM 826 O O . LEU A 1 105 ? 0.414 -5.669 -25.238 1.00 75.31 105 LEU A O 1
ATOM 830 N N . ASN A 1 106 ? 2.117 -5.165 -26.621 1.00 74.12 106 ASN A N 1
ATOM 831 C CA . ASN A 1 106 ? 2.387 -6.544 -27.038 1.00 74.12 106 ASN A CA 1
ATOM 832 C C . ASN A 1 106 ? 3.319 -7.255 -26.054 1.00 74.12 106 ASN A C 1
ATOM 834 O O . ASN A 1 106 ? 3.162 -8.452 -25.824 1.00 74.12 106 ASN A O 1
ATOM 838 N N . ARG A 1 107 ? 4.270 -6.501 -25.498 1.00 82.50 107 ARG A N 1
ATOM 839 C CA . ARG A 1 107 ? 5.246 -6.919 -24.493 1.00 82.50 107 ARG A CA 1
ATOM 840 C C . ARG A 1 107 ? 5.080 -5.981 -23.293 1.00 82.50 107 ARG A C 1
ATOM 842 O O . ARG A 1 107 ? 5.498 -4.835 -23.407 1.00 82.50 107 ARG A O 1
ATOM 849 N N . PRO A 1 108 ? 4.398 -6.417 -22.219 1.00 86.06 108 PRO A N 1
ATOM 850 C CA . PRO A 1 108 ? 4.020 -5.549 -21.104 1.00 86.06 108 PRO A CA 1
ATOM 851 C C . PRO A 1 108 ? 5.191 -4.799 -20.469 1.00 86.06 108 PRO A C 1
ATOM 853 O O . PRO A 1 108 ? 5.063 -3.602 -20.229 1.00 86.06 108 PRO A O 1
ATOM 856 N N . ALA A 1 109 ? 6.317 -5.477 -20.247 1.00 89.81 109 ALA A N 1
ATOM 857 C CA . ALA A 1 109 ? 7.582 -4.833 -19.937 1.00 89.81 109 ALA A CA 1
ATOM 858 C C . ALA A 1 109 ? 8.762 -5.598 -20.552 1.00 89.81 109 ALA A C 1
ATOM 860 O O . ALA A 1 109 ? 8.743 -6.829 -20.626 1.00 89.81 109 ALA A O 1
ATOM 861 N N . VAL A 1 110 ? 9.791 -4.877 -20.989 1.00 91.69 110 VAL A N 1
ATOM 862 C CA . VAL A 1 110 ? 11.057 -5.441 -21.472 1.00 91.69 110 VAL A CA 1
ATOM 863 C C . VAL A 1 110 ? 12.203 -4.718 -20.782 1.00 91.69 110 VAL A C 1
ATOM 865 O O . VAL A 1 110 ? 12.220 -3.490 -20.764 1.00 91.69 110 VAL A O 1
ATOM 868 N N . THR A 1 111 ? 13.144 -5.461 -20.203 1.00 93.00 111 THR A N 1
ATOM 869 C CA . THR A 1 111 ? 14.309 -4.866 -19.535 1.00 93.00 111 THR A CA 1
ATOM 870 C C . THR A 1 111 ? 15.477 -4.654 -20.504 1.00 93.00 111 THR A C 1
ATOM 872 O O . THR A 1 111 ? 15.590 -5.353 -21.515 1.00 93.00 111 THR A O 1
ATOM 875 N N . SER A 1 112 ? 16.395 -3.739 -20.175 1.00 91.94 112 SER A N 1
ATOM 876 C CA . SER A 1 112 ? 17.672 -3.538 -20.886 1.00 91.94 112 SER A CA 1
ATOM 877 C C . SER A 1 112 ? 18.520 -4.814 -20.951 1.00 91.94 112 SER A C 1
ATOM 879 O O . SER A 1 112 ? 19.223 -5.039 -21.934 1.00 91.94 112 SER A O 1
ATOM 881 N N . ASN A 1 113 ? 18.355 -5.705 -19.970 1.00 89.69 113 ASN A N 1
ATOM 882 C CA . ASN A 1 113 ? 19.002 -7.019 -19.904 1.00 89.69 113 ASN A CA 1
ATOM 883 C C . ASN A 1 113 ? 18.260 -8.084 -20.741 1.00 89.69 113 ASN A C 1
ATOM 885 O O . ASN A 1 113 ? 18.489 -9.279 -20.592 1.00 89.69 113 ASN A O 1
ATOM 889 N N . ARG A 1 114 ? 17.363 -7.660 -21.645 1.00 88.88 114 ARG A N 1
ATOM 890 C CA . ARG A 1 114 ? 16.587 -8.506 -22.571 1.00 88.88 114 ARG A CA 1
ATOM 891 C C . ARG A 1 114 ? 15.632 -9.491 -21.887 1.00 88.88 114 ARG A C 1
ATOM 893 O O . ARG A 1 114 ? 15.254 -10.494 -22.492 1.00 88.88 114 ARG A O 1
ATOM 900 N N . HIS A 1 115 ? 15.171 -9.197 -20.670 1.00 89.94 115 HIS A N 1
ATOM 901 C CA . HIS A 1 115 ? 14.109 -9.984 -20.041 1.00 89.94 115 HIS A CA 1
ATOM 902 C C . HIS A 1 115 ? 12.736 -9.504 -20.508 1.00 89.94 115 HIS A C 1
ATOM 904 O O . HIS A 1 115 ? 12.396 -8.325 -20.407 1.00 89.94 115 HIS A O 1
ATOM 910 N N . PHE A 1 116 ? 11.927 -10.437 -21.008 1.00 90.25 116 PHE A N 1
ATOM 911 C CA . PHE A 1 116 ? 10.559 -10.181 -21.451 1.00 90.25 116 PHE A CA 1
ATOM 912 C C . PHE A 1 116 ? 9.597 -10.472 -20.308 1.00 90.25 116 PHE A C 1
ATOM 914 O O . PHE A 1 116 ? 9.246 -11.619 -20.035 1.00 90.25 116 PHE A O 1
ATOM 921 N N . LEU A 1 117 ? 9.173 -9.416 -19.627 1.00 87.00 117 LEU A N 1
ATOM 922 C CA . LEU A 1 117 ? 8.359 -9.517 -18.432 1.00 87.00 117 LEU A CA 1
ATOM 923 C C . LEU A 1 117 ? 6.889 -9.334 -18.810 1.00 87.00 117 LEU A C 1
ATOM 925 O O . LEU A 1 117 ? 6.400 -8.245 -19.113 1.00 87.00 117 LEU A O 1
ATOM 929 N N . GLY A 1 118 ? 6.168 -10.450 -18.805 1.00 81.88 118 GLY A N 1
ATOM 930 C CA . GLY A 1 118 ? 4.716 -10.470 -18.861 1.00 81.88 118 GLY A CA 1
ATOM 931 C C . GLY A 1 118 ? 4.118 -11.573 -19.713 1.00 81.88 118 GLY A C 1
ATOM 932 O O . GLY A 1 118 ? 4.773 -12.163 -20.565 1.00 81.88 118 GLY A O 1
ATOM 933 N N . SER A 1 119 ? 2.841 -11.864 -19.465 1.00 79.12 119 SER A N 1
ATOM 934 C CA . SER A 1 119 ? 2.136 -12.952 -20.142 1.00 79.12 119 SER A CA 1
ATOM 935 C C . SER A 1 119 ? 1.307 -12.459 -21.322 1.00 79.12 119 SER A C 1
ATOM 937 O O . SER A 1 119 ? 0.624 -11.434 -21.259 1.00 79.12 119 SER A O 1
ATOM 939 N N . HIS A 1 120 ? 1.271 -13.268 -22.380 1.00 68.88 120 HIS A N 1
ATOM 940 C CA . HIS A 1 120 ? 0.399 -13.064 -23.533 1.00 68.88 120 HIS A CA 1
ATOM 941 C C . HIS A 1 120 ? -1.097 -13.070 -23.152 1.00 68.88 120 HIS A C 1
ATOM 943 O O . HIS A 1 120 ? -1.913 -12.483 -23.861 1.00 68.88 120 HIS A O 1
ATOM 949 N N . HIS A 1 121 ? -1.480 -13.686 -22.025 1.00 73.88 121 HIS A N 1
ATOM 950 C CA . HIS A 1 121 ? -2.863 -13.666 -21.533 1.00 73.88 121 HIS A CA 1
ATOM 951 C C . HIS A 1 121 ? -3.287 -12.302 -20.965 1.00 73.88 121 HIS A C 1
ATOM 953 O O . HIS A 1 121 ? -4.478 -11.998 -20.924 1.00 73.88 121 HIS A O 1
ATOM 959 N N . TRP A 1 122 ? -2.348 -11.417 -20.612 1.00 71.25 122 TRP A N 1
ATOM 960 C CA . TRP A 1 122 ? -2.665 -10.068 -20.119 1.00 71.25 122 TRP A CA 1
ATOM 961 C C . TRP A 1 122 ? -3.309 -9.158 -21.193 1.00 71.25 122 TRP A C 1
ATOM 963 O O . TRP A 1 122 ? -3.656 -8.007 -20.934 1.00 71.25 122 TRP A O 1
ATOM 973 N N . LYS A 1 123 ? -3.554 -9.695 -22.397 1.00 62.50 123 LYS A N 1
ATOM 974 C CA . LYS A 1 123 ? -4.216 -9.081 -23.558 1.00 62.50 123 LYS A CA 1
ATOM 975 C C . LYS A 1 123 ? -5.736 -8.901 -23.425 1.00 62.50 123 LYS A C 1
ATOM 977 O O . LYS A 1 123 ? -6.477 -9.027 -24.403 1.00 62.50 123 LYS A O 1
ATOM 982 N N . GLU A 1 124 ? -6.244 -8.487 -22.267 1.00 63.69 124 GLU A N 1
ATOM 983 C CA . GLU A 1 124 ? -7.674 -8.144 -22.140 1.00 63.69 124 GLU A CA 1
ATOM 984 C C . GLU A 1 124 ? -8.078 -6.947 -23.037 1.00 63.69 124 GLU A C 1
ATOM 986 O O . GLU A 1 124 ? -9.247 -6.754 -23.397 1.00 63.69 124 GLU A O 1
ATOM 991 N N . VAL A 1 125 ? -7.082 -6.177 -23.487 1.00 61.41 125 VAL A N 1
ATOM 992 C CA . VAL A 1 125 ? -7.207 -5.062 -24.432 1.00 61.41 125 VAL A CA 1
ATOM 993 C C . VAL A 1 125 ? -7.921 -5.465 -25.729 1.00 61.41 125 VAL A C 1
ATOM 995 O O . VAL A 1 125 ? -8.668 -4.654 -26.281 1.00 61.41 125 VAL A O 1
ATOM 998 N N . GLU A 1 126 ? -7.763 -6.699 -26.214 1.00 61.94 126 GLU A N 1
ATOM 999 C CA . GLU A 1 126 ? -8.308 -7.095 -27.518 1.00 61.94 126 GLU A CA 1
ATOM 1000 C C . GLU A 1 126 ? -9.844 -7.196 -27.513 1.00 61.94 126 GLU A C 1
ATOM 1002 O O . GLU A 1 126 ? -10.513 -6.650 -28.396 1.00 61.94 126 GLU A O 1
ATOM 1007 N N . ARG A 1 127 ? -10.432 -7.800 -26.469 1.00 69.88 127 ARG A N 1
ATOM 1008 C CA . ARG A 1 127 ? -11.898 -7.872 -26.307 1.00 69.88 127 ARG A CA 1
ATOM 1009 C C . ARG A 1 127 ? -12.505 -6.486 -26.115 1.00 69.88 127 ARG A C 1
ATOM 1011 O O . ARG A 1 127 ? -13.539 -6.169 -26.705 1.00 69.88 127 ARG A O 1
ATOM 1018 N N . ARG A 1 128 ? -11.838 -5.629 -25.336 1.00 75.81 128 ARG A N 1
ATOM 1019 C CA . ARG A 1 128 ? -12.275 -4.247 -25.116 1.00 75.81 128 ARG A CA 1
ATOM 1020 C C . ARG A 1 128 ? -12.250 -3.430 -26.408 1.00 75.81 128 ARG A C 1
ATOM 1022 O O . ARG A 1 128 ? -13.226 -2.736 -26.683 1.00 75.81 128 ARG A O 1
ATOM 1029 N N . ARG A 1 129 ? -11.188 -3.537 -27.215 1.00 73.12 129 ARG A N 1
ATOM 1030 C CA . ARG A 1 129 ? -11.076 -2.853 -28.516 1.00 73.12 129 ARG A CA 1
ATOM 1031 C C . ARG A 1 129 ? -12.178 -3.281 -29.486 1.00 73.12 129 ARG A C 1
ATOM 1033 O O . ARG A 1 129 ? -12.821 -2.409 -30.061 1.00 73.12 129 ARG A O 1
ATOM 1040 N N . LYS A 1 130 ? -12.455 -4.588 -29.602 1.00 81.69 130 LYS A N 1
ATOM 1041 C CA . LYS A 1 130 ? -13.536 -5.126 -30.457 1.00 81.69 130 LYS A CA 1
ATOM 1042 C C . LYS A 1 130 ? -14.923 -4.613 -30.052 1.00 81.69 130 LYS A C 1
ATOM 1044 O O . LYS A 1 130 ? -15.768 -4.358 -30.901 1.00 81.69 130 LYS A O 1
ATOM 1049 N N . LEU A 1 131 ? -15.181 -4.447 -28.755 1.00 84.31 131 LEU A N 1
ATOM 1050 C CA . LEU A 1 131 ? -16.445 -3.875 -28.278 1.00 84.31 131 LEU A CA 1
ATOM 1051 C C . LEU A 1 131 ? -16.510 -2.358 -28.485 1.00 84.31 131 LEU A C 1
ATOM 1053 O O . LEU A 1 131 ? -17.566 -1.828 -28.822 1.00 84.31 131 LEU A O 1
ATOM 1057 N N . GLN A 1 132 ? -15.392 -1.655 -28.295 1.00 82.94 132 GLN A N 1
ATOM 1058 C CA . GLN A 1 132 ? -15.314 -0.212 -28.517 1.00 82.94 132 GLN A CA 1
ATOM 1059 C C . GLN A 1 132 ? -15.514 0.155 -29.991 1.00 82.94 132 GLN A C 1
ATOM 1061 O O . GLN A 1 132 ? -16.227 1.119 -30.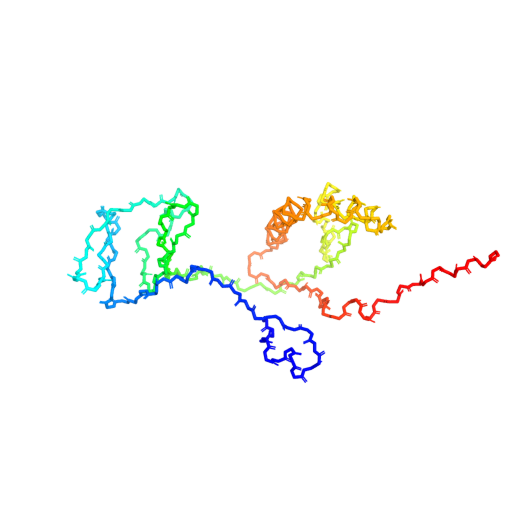260 1.00 82.94 132 GLN A O 1
ATOM 1066 N N . SER A 1 133 ? -14.957 -0.621 -30.929 1.00 85.75 133 SER A N 1
ATOM 1067 C CA . SER A 1 133 ? -15.120 -0.375 -32.368 1.00 85.75 133 SER A CA 1
ATOM 1068 C C . SER A 1 133 ? -16.567 -0.525 -32.840 1.00 85.75 133 SER A C 1
ATOM 1070 O O . SER A 1 133 ? -16.987 0.210 -33.724 1.00 85.75 133 SER A O 1
ATOM 1072 N N . LYS A 1 134 ? -17.355 -1.417 -32.220 1.00 90.44 134 LYS A N 1
ATOM 1073 C CA . LYS A 1 134 ? -18.776 -1.607 -32.562 1.00 90.44 134 LYS A CA 1
ATOM 1074 C C . LYS A 1 134 ? -19.656 -0.399 -32.226 1.00 90.44 134 LYS A C 1
ATOM 1076 O O . LYS A 1 134 ? -20.691 -0.222 -32.853 1.00 90.44 134 LYS A O 1
ATOM 1081 N N . GLY A 1 135 ? -19.324 0.390 -31.202 1.00 86.44 135 GLY A N 1
ATOM 1082 C CA . GLY A 1 135 ? -20.030 1.639 -30.862 1.00 86.44 135 GLY A CA 1
ATOM 1083 C C . GLY A 1 135 ? -21.508 1.534 -30.428 1.00 86.44 135 GLY A C 1
ATOM 1084 O O . GLY A 1 135 ? -22.070 2.531 -29.966 1.00 86.44 135 GLY A O 1
ATOM 1085 N N . THR A 1 136 ? -22.144 0.360 -30.515 1.00 93.62 136 THR A N 1
ATOM 1086 C CA . THR A 1 136 ? -23.584 0.176 -30.261 1.00 93.62 136 THR A CA 1
ATOM 1087 C C . THR A 1 136 ? -23.969 0.356 -28.788 1.00 93.62 136 THR A C 1
ATOM 1089 O O . THR A 1 136 ? -23.152 0.187 -27.878 1.00 93.62 136 THR A O 1
ATOM 1092 N N . LYS A 1 137 ? -25.255 0.644 -28.515 1.00 90.88 137 LYS A N 1
ATOM 1093 C CA . LYS A 1 137 ? -25.795 0.695 -27.138 1.00 90.88 137 LYS A CA 1
ATOM 1094 C C . LYS A 1 137 ? -25.537 -0.618 -26.381 1.00 90.88 137 LYS A C 1
ATOM 1096 O O . LYS A 1 137 ? -25.141 -0.582 -25.217 1.00 90.88 137 LYS A O 1
ATOM 1101 N N . SER A 1 138 ? -25.695 -1.764 -27.050 1.00 90.62 138 SER A N 1
ATOM 1102 C CA . SER A 1 138 ? -25.403 -3.084 -26.474 1.00 90.62 138 SER A CA 1
ATOM 1103 C C . SER A 1 138 ? -23.918 -3.242 -26.125 1.00 90.62 138 SER A C 1
ATOM 1105 O O . SER A 1 138 ? -23.587 -3.613 -24.997 1.00 90.62 138 SER A O 1
ATOM 1107 N N . ALA A 1 139 ? -23.012 -2.842 -27.027 1.00 89.56 139 ALA A N 1
ATOM 1108 C CA . ALA A 1 139 ? -21.573 -2.878 -26.774 1.00 89.56 139 ALA A CA 1
ATOM 1109 C C . ALA A 1 139 ? -21.163 -1.970 -25.600 1.00 89.56 139 ALA A C 1
ATOM 1111 O O . ALA A 1 139 ? -20.383 -2.386 -24.743 1.00 89.56 139 ALA A O 1
ATOM 1112 N N . LYS A 1 140 ? -21.741 -0.764 -25.493 1.00 87.75 140 LYS A N 1
ATOM 1113 C CA . LYS A 1 140 ? -21.512 0.155 -24.361 1.00 87.75 140 LYS A CA 1
ATOM 1114 C C . LYS A 1 140 ? -21.992 -0.431 -23.027 1.00 87.75 140 LYS A C 1
ATOM 1116 O O . LYS A 1 140 ? -21.262 -0.358 -22.038 1.00 87.75 140 LYS A O 1
ATOM 1121 N N . ARG A 1 141 ? -23.177 -1.057 -22.985 1.00 88.62 141 ARG A N 1
ATOM 1122 C CA . ARG A 1 141 ? -23.675 -1.756 -21.781 1.00 88.62 141 ARG A CA 1
ATOM 1123 C C . ARG A 1 141 ? -22.770 -2.922 -21.391 1.00 88.62 141 ARG A C 1
ATOM 1125 O O . ARG A 1 141 ? -22.434 -3.070 -20.219 1.00 88.62 141 ARG A O 1
ATOM 1132 N N . HIS A 1 142 ? -22.327 -3.710 -22.368 1.00 87.88 142 HIS A N 1
ATOM 1133 C CA . HIS A 1 142 ? -21.427 -4.832 -22.125 1.00 87.88 142 HIS A CA 1
ATOM 1134 C C . HIS A 1 142 ? -20.053 -4.365 -21.613 1.00 87.88 142 HIS A C 1
ATOM 1136 O O . HIS A 1 142 ? -19.536 -4.923 -20.650 1.00 87.88 142 HIS A O 1
ATOM 1142 N N . LEU A 1 143 ? -19.503 -3.274 -22.162 1.00 87.06 143 LEU A N 1
ATOM 1143 C CA . LEU A 1 143 ? -18.288 -2.629 -21.646 1.00 87.06 143 LEU A CA 1
ATOM 1144 C C . LEU A 1 143 ? -18.445 -2.160 -20.194 1.00 87.06 143 LEU A C 1
ATOM 1146 O O . LEU A 1 143 ? -17.522 -2.342 -19.405 1.00 87.06 143 LEU A O 1
ATOM 1150 N N . LYS A 1 144 ? -19.604 -1.598 -19.822 1.00 85.56 144 LYS A N 1
ATOM 1151 C CA . LYS A 1 144 ? -19.900 -1.209 -18.432 1.00 85.56 144 LYS A CA 1
ATOM 1152 C C . LYS A 1 144 ? -19.971 -2.426 -17.503 1.00 85.56 144 LYS A C 1
ATOM 1154 O O . LYS A 1 144 ? -19.469 -2.369 -16.388 1.00 85.56 144 LYS A O 1
ATOM 1159 N N . LYS A 1 145 ? -20.541 -3.543 -17.966 1.00 84.38 145 LYS A N 1
ATOM 1160 C CA . LYS A 1 145 ? -20.561 -4.807 -17.210 1.00 84.38 145 LYS A CA 1
ATOM 1161 C C . LYS A 1 145 ? -19.147 -5.371 -17.017 1.00 84.38 145 LYS A C 1
ATOM 1163 O O . LYS A 1 145 ? -18.805 -5.830 -15.931 1.00 84.38 145 LYS A O 1
ATOM 1168 N N . LEU A 1 146 ? -18.310 -5.307 -18.054 1.00 82.88 146 LEU A N 1
ATOM 1169 C CA . LEU A 1 146 ? -16.936 -5.813 -18.019 1.00 82.88 146 LEU A CA 1
ATOM 1170 C C . LEU A 1 146 ? -15.959 -4.904 -17.269 1.00 82.88 146 LEU A C 1
ATOM 1172 O O . LEU A 1 146 ? -14.958 -5.405 -16.766 1.00 82.88 146 LEU A O 1
ATOM 1176 N N . SER A 1 147 ? -16.211 -3.594 -17.174 1.00 76.81 147 SER A N 1
ATOM 1177 C CA . SER A 1 147 ? -15.213 -2.630 -16.688 1.00 76.81 147 SER A CA 1
ATOM 1178 C C . SER A 1 147 ? -14.683 -2.955 -15.294 1.00 76.81 147 SER A C 1
ATOM 1180 O O . SER A 1 147 ? -13.492 -2.792 -15.054 1.00 76.81 147 SER A O 1
ATOM 1182 N N . GLY A 1 148 ? -15.533 -3.453 -14.391 1.00 78.38 148 GLY A N 1
ATOM 1183 C CA . GLY A 1 148 ? -15.112 -3.856 -13.048 1.00 78.38 148 GLY A CA 1
ATOM 1184 C C . GLY A 1 148 ? -14.209 -5.092 -13.050 1.00 78.38 148 GLY A C 1
ATOM 1185 O O . GLY A 1 148 ? -13.171 -5.091 -12.391 1.00 78.38 148 GLY A O 1
ATOM 1186 N N . ARG A 1 149 ? -14.575 -6.133 -13.814 1.00 83.62 149 ARG A N 1
ATOM 1187 C CA . ARG A 1 149 ? -13.753 -7.346 -13.971 1.00 83.62 149 ARG A CA 1
ATOM 1188 C C . ARG A 1 149 ? -12.412 -7.004 -14.611 1.00 83.62 149 ARG A C 1
ATOM 1190 O O . ARG A 1 149 ? -11.379 -7.398 -14.086 1.00 83.62 149 ARG A O 1
ATOM 1197 N N . SER A 1 150 ? -12.453 -6.205 -15.671 1.00 80.38 150 SER A N 1
ATOM 1198 C CA . SER A 1 150 ? -11.264 -5.814 -16.414 1.00 80.38 150 SER A CA 1
ATOM 1199 C C . SER A 1 150 ? -10.317 -4.944 -15.601 1.00 80.38 150 SER A C 1
ATOM 1201 O O . SER A 1 150 ? -9.103 -5.101 -15.665 1.00 80.38 150 SER A O 1
ATOM 1203 N N . LEU A 1 151 ? -10.850 -4.037 -14.781 1.00 82.50 151 LEU A N 1
ATOM 1204 C CA . LEU A 1 151 ? -10.021 -3.239 -13.886 1.00 82.50 151 LEU A CA 1
ATOM 1205 C C . LEU A 1 151 ? -9.306 -4.115 -12.849 1.00 82.50 151 LEU A C 1
ATOM 1207 O O . LEU A 1 151 ? -8.123 -3.908 -12.597 1.00 82.50 151 LEU A O 1
ATOM 1211 N N . ARG A 1 152 ? -10.007 -5.097 -12.262 1.00 86.25 152 ARG A N 1
ATOM 1212 C CA . ARG A 1 152 ? -9.396 -6.033 -11.307 1.00 86.25 152 ARG A CA 1
ATOM 1213 C C . ARG A 1 152 ? -8.321 -6.889 -11.965 1.00 86.25 152 ARG A C 1
ATOM 1215 O O . ARG A 1 152 ? -7.248 -7.011 -11.392 1.00 86.25 152 ARG A O 1
ATOM 1222 N N . PHE A 1 153 ? -8.600 -7.413 -13.156 1.00 85.62 153 PHE A N 1
ATOM 1223 C CA . PHE A 1 153 ? -7.650 -8.208 -13.926 1.00 85.62 153 PHE A CA 1
ATOM 1224 C C . PHE A 1 153 ? -6.390 -7.411 -14.274 1.00 85.62 153 PHE A C 1
ATOM 1226 O O . PHE A 1 153 ? -5.293 -7.843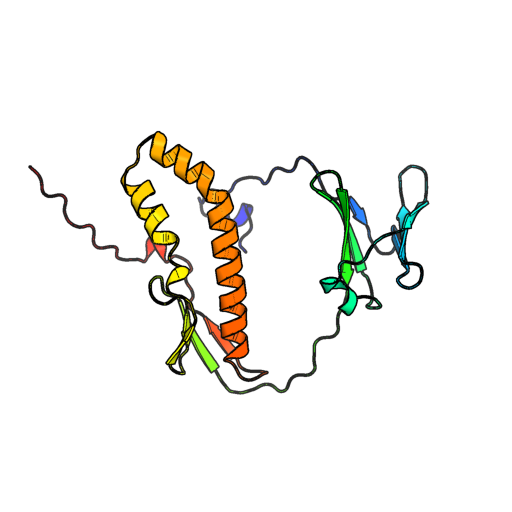 -13.947 1.00 85.62 153 PHE A O 1
ATOM 1233 N N . HIS A 1 154 ? -6.526 -6.208 -14.845 1.00 84.00 154 HIS A N 1
ATOM 1234 C CA . HIS A 1 154 ? -5.363 -5.366 -15.143 1.00 84.00 154 HIS A CA 1
ATOM 1235 C C . HIS A 1 154 ? -4.574 -4.997 -13.886 1.00 84.00 154 HIS A C 1
ATOM 1237 O O . HIS A 1 154 ? -3.350 -4.987 -13.925 1.00 84.00 154 HIS A O 1
ATOM 1243 N N . ARG A 1 155 ? -5.253 -4.704 -12.768 1.00 86.94 155 ARG A N 1
ATOM 1244 C CA . ARG A 1 155 ? -4.575 -4.405 -11.501 1.00 86.94 155 ARG A CA 1
ATOM 1245 C C . ARG A 1 155 ? -3.746 -5.591 -11.013 1.00 86.94 155 ARG A C 1
ATOM 1247 O O . ARG A 1 155 ? -2.633 -5.384 -10.551 1.00 86.94 155 ARG A O 1
ATOM 1254 N N . ASP A 1 156 ? -4.286 -6.798 -11.121 1.00 89.69 156 ASP A N 1
ATOM 1255 C CA . ASP A 1 156 ? -3.573 -8.027 -10.777 1.00 89.69 156 ASP A CA 1
ATOM 1256 C C . ASP A 1 156 ? -2.367 -8.258 -11.701 1.00 89.69 156 ASP A C 1
ATOM 1258 O O . ASP A 1 156 ? -1.245 -8.401 -11.224 1.00 89.69 156 ASP A O 1
ATOM 1262 N N . CYS A 1 157 ? -2.562 -8.141 -13.019 1.00 88.25 157 CYS A N 1
ATOM 1263 C CA . CYS A 1 157 ? -1.478 -8.245 -14.000 1.00 88.25 157 CYS A CA 1
ATOM 1264 C C . CYS A 1 157 ? -0.358 -7.235 -13.720 1.00 88.25 157 CYS A C 1
ATOM 1266 O O . CYS A 1 157 ? 0.813 -7.594 -13.755 1.00 88.25 157 CYS A O 1
ATOM 1268 N N . PHE A 1 158 ? -0.704 -5.980 -13.416 1.00 87.88 158 PHE A N 1
ATOM 1269 C CA . PHE A 1 158 ? 0.285 -4.951 -13.094 1.00 87.88 158 PHE A CA 1
ATOM 1270 C C . PHE A 1 158 ? 1.001 -5.208 -11.773 1.00 87.88 158 PHE A C 1
ATOM 1272 O O . PHE A 1 158 ? 2.196 -4.956 -11.697 1.00 87.88 158 PHE A O 1
ATOM 1279 N N . HIS A 1 159 ? 0.312 -5.738 -10.762 1.00 90.62 159 HIS A N 1
ATOM 1280 C CA . HIS A 1 159 ? 0.937 -6.132 -9.498 1.00 90.62 159 HIS A CA 1
ATOM 1281 C C . HIS A 1 159 ? 1.958 -7.257 -9.693 1.00 90.62 159 HIS A C 1
ATOM 1283 O O . HIS A 1 159 ? 3.071 -7.194 -9.171 1.00 90.62 159 HIS A O 1
ATOM 1289 N N . VAL A 1 160 ? 1.601 -8.272 -10.482 1.00 91.44 160 VAL A N 1
ATOM 1290 C CA . VAL A 1 160 ? 2.516 -9.363 -10.846 1.00 91.44 160 VAL A CA 1
ATOM 1291 C C . VAL A 1 160 ? 3.686 -8.830 -11.673 1.00 91.44 160 VAL A C 1
ATOM 1293 O O . VAL A 1 160 ? 4.836 -9.129 -11.370 1.00 91.44 160 VAL A O 1
ATOM 1296 N N . LEU A 1 161 ? 3.416 -7.981 -12.667 1.00 90.88 161 LEU A N 1
ATOM 1297 C CA . LEU A 1 161 ? 4.449 -7.378 -13.505 1.00 90.88 161 LEU A CA 1
ATOM 1298 C C . LEU A 1 161 ? 5.436 -6.534 -12.695 1.00 90.88 161 LEU A C 1
ATOM 1300 O O . LEU A 1 161 ? 6.639 -6.691 -12.869 1.00 90.88 161 LEU A O 1
ATOM 1304 N N . SER A 1 162 ? 4.953 -5.685 -11.782 1.00 91.56 162 SER A N 1
ATOM 1305 C CA . SER A 1 162 ? 5.832 -4.879 -10.929 1.00 91.56 162 SER A CA 1
ATOM 1306 C C . SER A 1 162 ? 6.719 -5.748 -10.045 1.00 91.56 162 SER A C 1
ATOM 1308 O O . SER A 1 162 ? 7.895 -5.441 -9.882 1.00 91.56 162 SER A O 1
ATOM 1310 N N . LYS A 1 163 ? 6.188 -6.863 -9.522 1.00 93.12 163 LYS A N 1
ATOM 1311 C CA . LYS A 1 163 ? 6.993 -7.826 -8.763 1.00 93.12 163 LYS A CA 1
ATOM 1312 C C . LYS A 1 163 ? 8.073 -8.453 -9.630 1.00 93.12 163 LYS A C 1
ATOM 1314 O O . LYS A 1 163 ? 9.219 -8.482 -9.208 1.00 93.12 163 LYS A O 1
ATOM 1319 N N . HIS A 1 164 ? 7.723 -8.905 -10.834 1.00 92.62 164 HIS A N 1
ATOM 1320 C CA . HIS A 1 164 ? 8.697 -9.492 -11.750 1.00 92.62 164 HIS A CA 1
ATOM 1321 C C . HIS A 1 164 ? 9.800 -8.498 -12.117 1.00 92.62 164 HIS A C 1
ATOM 1323 O O . HIS A 1 164 ? 10.959 -8.887 -12.127 1.00 92.62 164 HIS A O 1
ATOM 1329 N N . ILE A 1 165 ? 9.468 -7.226 -12.370 1.00 92.06 165 ILE A N 1
ATOM 1330 C CA . ILE A 1 165 ? 10.470 -6.186 -12.652 1.00 92.06 165 ILE A CA 1
ATOM 1331 C C . ILE A 1 165 ? 11.465 -6.074 -11.492 1.00 92.06 165 ILE A C 1
ATOM 1333 O O . ILE A 1 165 ? 12.665 -6.157 -11.723 1.00 92.06 165 I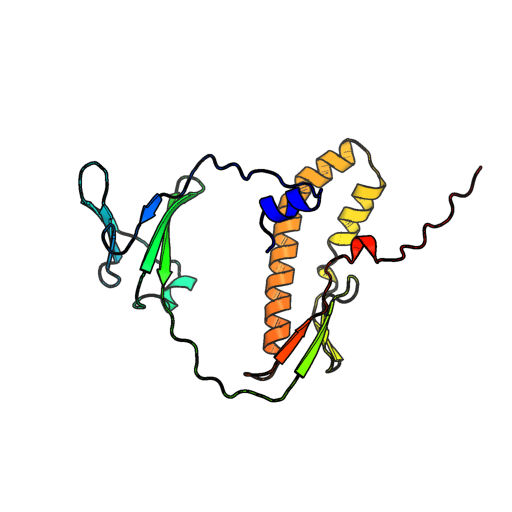LE A O 1
ATOM 1337 N N . VAL A 1 166 ? 10.975 -5.956 -10.254 1.00 92.50 166 VAL A N 1
ATOM 1338 C CA . VAL A 1 166 ? 11.839 -5.838 -9.066 1.00 92.50 166 VAL A CA 1
ATOM 1339 C C . VAL A 1 166 ? 12.648 -7.115 -8.818 1.00 92.50 166 VAL A C 1
ATOM 1341 O O 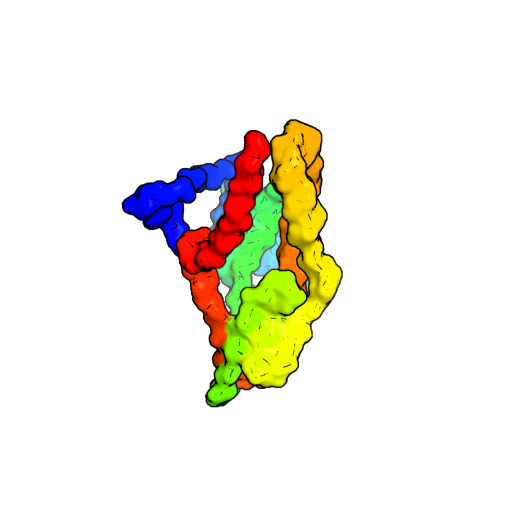. VAL A 1 166 ? 13.820 -7.034 -8.490 1.00 92.50 166 VAL A O 1
ATOM 1344 N N . GLN A 1 167 ? 12.061 -8.297 -9.017 1.00 92.44 167 GLN A N 1
ATOM 1345 C CA . GLN A 1 167 ? 12.754 -9.585 -8.857 1.00 92.44 167 GLN A CA 1
ATOM 1346 C C . GLN A 1 167 ? 13.832 -9.841 -9.918 1.00 92.44 167 GLN A C 1
ATOM 1348 O O . GLN A 1 167 ? 14.698 -10.682 -9.709 1.00 92.44 167 GLN A O 1
ATOM 1353 N N . ASN A 1 168 ? 13.758 -9.159 -11.062 1.00 90.12 168 ASN A N 1
ATOM 1354 C CA . ASN A 1 168 ? 14.761 -9.236 -12.125 1.00 90.12 168 ASN A CA 1
ATOM 1355 C C . ASN A 1 168 ? 15.886 -8.205 -11.954 1.00 90.12 168 ASN A C 1
ATOM 1357 O O . ASN A 1 168 ? 16.752 -8.123 -12.821 1.00 90.12 168 ASN A O 1
ATOM 1361 N N . ALA A 1 169 ? 15.848 -7.413 -10.882 1.00 90.81 169 ALA A N 1
ATOM 1362 C CA . ALA A 1 169 ? 16.870 -6.445 -10.532 1.00 90.81 169 ALA A CA 1
ATOM 1363 C C . ALA A 1 169 ? 17.666 -6.932 -9.322 1.00 90.81 169 ALA A C 1
ATOM 1365 O O . ALA A 1 169 ? 17.105 -7.546 -8.409 1.00 90.81 169 ALA A O 1
ATOM 1366 N N . THR A 1 170 ? 18.958 -6.618 -9.289 1.00 90.25 170 THR A N 1
ATOM 1367 C CA . THR A 1 170 ? 19.759 -6.820 -8.080 1.00 90.25 170 THR A CA 1
ATOM 1368 C C . THR A 1 170 ? 19.236 -5.896 -6.967 1.00 90.25 170 THR A C 1
ATOM 1370 O O . THR A 1 170 ? 18.784 -4.778 -7.246 1.00 90.25 170 THR A O 1
ATOM 1373 N N . PRO A 1 171 ? 19.235 -6.319 -5.689 1.00 89.31 171 PRO A N 1
ATOM 1374 C CA . PRO A 1 171 ? 18.933 -5.412 -4.587 1.00 89.31 171 PRO A CA 1
ATOM 1375 C C . PRO A 1 171 ? 19.814 -4.156 -4.643 1.00 89.31 171 PRO A C 1
ATOM 1377 O O . PRO A 1 171 ? 21.023 -4.250 -4.832 1.00 89.31 171 PRO A O 1
ATOM 1380 N N . GLY A 1 172 ? 19.194 -2.982 -4.498 1.00 88.00 172 GLY A N 1
ATOM 1381 C CA . GLY A 1 172 ? 19.887 -1.691 -4.567 1.00 88.00 172 GLY A CA 1
ATOM 1382 C C . GLY A 1 172 ? 20.007 -1.078 -5.967 1.00 88.00 172 GLY A C 1
ATOM 1383 O O . GLY A 1 172 ? 20.464 0.058 -6.063 1.00 88.00 172 GLY A O 1
ATOM 1384 N N . SER A 1 173 ? 19.591 -1.777 -7.031 1.00 91.75 173 SER A N 1
ATOM 1385 C CA . SER A 1 173 ? 19.673 -1.275 -8.411 1.00 91.75 173 SER A CA 1
ATOM 1386 C C . SER A 1 173 ? 18.656 -0.169 -8.711 1.00 91.75 173 SER A C 1
ATOM 1388 O O . SER A 1 173 ? 17.549 -0.125 -8.162 1.00 91.75 173 SER A O 1
ATOM 1390 N N . THR A 1 174 ? 19.000 0.699 -9.663 1.00 93.31 174 THR A N 1
ATOM 1391 C CA . THR A 1 174 ? 18.120 1.771 -10.141 1.00 93.31 174 THR A CA 1
ATOM 1392 C C . THR A 1 174 ? 17.263 1.288 -11.311 1.00 93.31 174 THR A C 1
ATOM 1394 O O . THR A 1 174 ? 17.770 0.952 -12.379 1.00 93.31 174 THR A O 1
ATOM 1397 N N . ILE A 1 175 ? 15.938 1.301 -11.143 1.00 94.00 175 ILE A N 1
ATOM 1398 C CA . ILE A 1 175 ? 14.985 0.954 -12.208 1.00 94.00 175 ILE A CA 1
ATOM 1399 C C . ILE A 1 175 ? 14.531 2.232 -12.920 1.00 94.00 175 ILE A C 1
ATOM 1401 O O . ILE A 1 175 ? 13.875 3.091 -12.327 1.00 94.00 175 ILE A O 1
ATOM 1405 N N . VAL A 1 176 ? 14.827 2.336 -14.214 1.00 94.50 176 VAL A N 1
ATOM 1406 C CA . VAL A 1 176 ? 14.440 3.466 -15.065 1.00 94.50 176 VAL A CA 1
ATOM 1407 C C . VAL A 1 176 ? 13.259 3.053 -15.936 1.00 94.50 176 VAL A C 1
ATOM 1409 O O . VAL A 1 176 ? 13.352 2.110 -16.713 1.00 94.50 176 VAL A O 1
ATOM 1412 N N . ILE A 1 177 ? 12.139 3.767 -15.821 1.00 91.62 177 ILE A N 1
ATOM 1413 C CA . ILE A 1 177 ? 10.901 3.473 -16.558 1.00 91.62 177 ILE A CA 1
ATOM 1414 C C . ILE A 1 177 ? 10.596 4.618 -17.521 1.00 91.62 177 ILE A C 1
ATOM 1416 O O . ILE A 1 177 ? 10.793 5.791 -17.194 1.00 91.62 177 ILE A O 1
ATOM 1420 N N . GLU A 1 178 ? 10.055 4.288 -18.691 1.00 83.75 178 GLU A N 1
ATOM 1421 C CA . GLU A 1 178 ? 9.605 5.281 -19.662 1.00 83.75 178 GLU A CA 1
ATOM 1422 C C . GLU A 1 178 ? 8.597 6.290 -19.091 1.00 83.75 178 GLU A C 1
ATOM 1424 O O . GLU A 1 178 ? 7.606 5.956 -18.429 1.00 83.75 178 GLU A O 1
ATOM 1429 N N . ASN A 1 179 ? 8.785 7.560 -19.452 1.00 84.56 179 ASN A N 1
ATOM 1430 C CA . ASN A 1 179 ? 7.817 8.601 -19.152 1.00 84.56 179 ASN A CA 1
ATOM 1431 C C . ASN A 1 179 ? 6.663 8.586 -20.167 1.00 84.56 179 ASN A C 1
ATOM 1433 O O . ASN A 1 179 ? 6.658 9.318 -21.154 1.00 84.56 179 ASN A O 1
ATOM 1437 N N . LEU A 1 180 ? 5.624 7.806 -19.875 1.00 82.00 180 LEU A N 1
ATOM 1438 C CA . LEU A 1 180 ? 4.422 7.709 -20.717 1.00 82.00 180 LEU A CA 1
ATOM 1439 C C . LEU A 1 180 ? 3.450 8.898 -20.566 1.00 82.00 180 LEU A C 1
ATOM 1441 O O . LEU A 1 180 ? 2.306 8.858 -21.047 1.00 82.00 180 LEU A O 1
ATOM 1445 N N . THR A 1 181 ? 3.858 9.977 -19.892 1.00 77.50 181 THR A N 1
ATOM 1446 C CA . THR A 1 181 ? 3.039 11.189 -19.806 1.00 77.50 181 THR A CA 1
ATOM 1447 C C . THR A 1 181 ? 2.837 11.746 -21.219 1.00 77.50 181 THR A C 1
ATOM 1449 O O . THR A 1 181 ? 3.776 11.868 -21.988 1.00 77.50 181 THR A O 1
ATOM 1452 N N . HIS A 1 182 ? 1.598 12.088 -21.583 1.00 76.38 182 HIS A N 1
ATOM 1453 C CA . HIS A 1 182 ? 1.236 12.607 -22.915 1.00 76.38 182 HIS A CA 1
ATOM 1454 C C . HIS A 1 182 ? 1.264 11.622 -24.085 1.00 76.38 182 HIS A C 1
ATOM 1456 O O . HIS A 1 182 ? 0.938 12.039 -25.196 1.00 76.38 182 HIS A O 1
ATOM 1462 N N . ILE A 1 183 ? 1.473 10.322 -23.854 1.00 74.94 183 ILE A N 1
ATOM 1463 C CA . ILE A 1 183 ? 1.532 9.340 -24.947 1.00 74.94 183 ILE A CA 1
ATOM 1464 C C . ILE A 1 183 ? 0.329 9.407 -25.899 1.00 74.94 183 ILE A C 1
ATOM 1466 O O . ILE A 1 183 ? 0.488 9.299 -27.105 1.00 74.94 183 ILE A O 1
ATOM 1470 N N . ARG A 1 184 ? -0.889 9.673 -25.411 1.00 70.06 184 ARG A N 1
ATOM 1471 C CA . ARG A 1 184 ? -2.087 9.762 -26.272 1.00 70.06 184 ARG A CA 1
ATOM 1472 C C . ARG A 1 184 ? -2.112 10.973 -27.209 1.00 70.06 184 ARG A C 1
ATOM 1474 O O . ARG A 1 184 ? -2.803 10.909 -28.217 1.00 70.06 184 ARG A O 1
ATOM 1481 N N . SER A 1 185 ? -1.429 12.060 -26.857 1.00 71.62 185 SER A N 1
ATOM 1482 C CA . SER A 1 185 ? -1.320 13.265 -27.690 1.00 71.62 185 SER A CA 1
ATOM 1483 C C . SER A 1 185 ? -0.083 13.239 -28.588 1.00 71.62 185 SER A C 1
ATOM 1485 O O . SER A 1 185 ? -0.123 13.810 -29.668 1.00 71.62 185 SER A O 1
ATOM 1487 N N . THR A 1 186 ? 0.993 12.571 -28.165 1.00 68.75 186 THR A N 1
ATOM 1488 C CA . THR A 1 186 ? 2.246 12.462 -28.933 1.00 68.75 186 THR A CA 1
ATOM 1489 C C . THR A 1 186 ? 2.283 11.246 -29.859 1.00 68.75 186 THR A C 1
ATOM 1491 O O . THR A 1 186 ? 3.051 11.230 -30.819 1.00 68.75 186 THR A O 1
ATOM 1494 N N . SER A 1 187 ? 1.439 10.236 -29.620 1.00 66.06 187 SER A N 1
ATOM 1495 C CA . SER A 1 187 ? 1.330 9.066 -30.495 1.00 66.06 187 SER A CA 1
ATOM 1496 C C . SER A 1 187 ? 0.854 9.486 -31.884 1.00 66.06 187 SER A C 1
ATOM 1498 O O . SER A 1 187 ? -0.319 9.815 -32.076 1.00 66.06 187 SER A O 1
ATOM 1500 N N . LYS A 1 188 ? 1.747 9.397 -32.875 1.00 57.97 188 LYS A N 1
ATOM 1501 C CA . LYS A 1 188 ? 1.424 9.507 -34.303 1.00 57.97 188 LYS A CA 1
ATOM 1502 C C . LYS A 1 188 ? 0.634 8.269 -34.744 1.00 57.97 188 LYS A C 1
ATOM 1504 O O . LYS A 1 188 ? 1.148 7.389 -35.428 1.00 57.97 188 LYS A O 1
ATOM 1509 N N . ILE A 1 189 ? -0.626 8.156 -34.325 1.00 58.69 189 ILE A N 1
ATOM 1510 C CA . ILE A 1 189 ? -1.521 7.124 -34.853 1.00 58.69 189 ILE A CA 1
ATOM 1511 C C . ILE A 1 189 ? -1.819 7.512 -36.300 1.00 58.69 189 ILE A C 1
ATOM 1513 O O . ILE A 1 189 ? -2.581 8.444 -36.555 1.00 58.69 189 ILE A O 1
ATOM 1517 N N . ARG A 1 190 ? -1.210 6.799 -37.252 1.00 52.66 190 ARG A N 1
ATOM 1518 C CA . ARG A 1 190 ? -1.535 6.894 -38.678 1.00 52.66 190 ARG A CA 1
ATOM 1519 C C . ARG A 1 190 ? -3.032 6.586 -38.825 1.00 52.66 190 ARG A C 1
ATOM 1521 O O . ARG A 1 190 ? -3.449 5.435 -38.697 1.00 52.66 190 ARG A O 1
ATOM 1528 N N . ARG A 1 191 ? -3.870 7.609 -39.029 1.00 52.94 191 ARG A N 1
ATOM 1529 C CA . ARG A 1 191 ? -5.264 7.397 -39.439 1.00 52.94 191 ARG A CA 1
ATOM 1530 C C . ARG A 1 191 ? -5.198 6.720 -40.806 1.00 52.94 191 ARG A C 1
ATOM 1532 O O . ARG A 1 191 ? -4.752 7.348 -41.760 1.00 52.94 191 ARG A O 1
ATOM 1539 N N . LYS A 1 192 ? -5.596 5.446 -40.905 1.00 48.91 192 LYS A N 1
ATOM 1540 C CA . LYS A 1 192 ? -5.917 4.859 -42.213 1.00 48.91 192 LYS A CA 1
ATOM 1541 C C . LYS A 1 192 ? -6.964 5.774 -42.852 1.00 48.91 192 LYS A C 1
ATOM 1543 O O . LYS A 1 192 ? -7.978 6.060 -42.210 1.00 48.91 192 LYS A O 1
ATOM 1548 N N . GLY A 1 193 ? -6.660 6.288 -44.044 1.00 40.19 193 GLY A N 1
ATOM 1549 C CA . GLY A 1 193 ? -7.577 7.117 -44.817 1.00 40.19 193 GLY A CA 1
ATOM 1550 C C . GLY A 1 193 ? -8.924 6.413 -44.932 1.00 40.19 193 GLY A C 1
ATOM 1551 O O . GLY A 1 193 ? -8.978 5.198 -45.128 1.00 40.19 193 GLY A O 1
ATOM 1552 N N . ARG A 1 194 ? -10.009 7.161 -44.732 1.00 42.38 194 ARG A N 1
ATOM 1553 C CA . ARG A 1 194 ? -11.339 6.683 -45.103 1.00 42.38 194 ARG A CA 1
ATOM 1554 C C . ARG A 1 194 ? -11.310 6.498 -46.618 1.00 42.38 194 ARG A C 1
ATOM 1556 O O . ARG A 1 194 ? -11.063 7.467 -47.326 1.00 42.38 194 ARG A O 1
ATOM 1563 N N . ALA A 1 195 ? -11.491 5.268 -47.089 1.00 41.31 195 ALA A N 1
ATOM 1564 C CA . ALA A 1 195 ? -11.880 5.048 -48.472 1.00 41.31 195 ALA A CA 1
ATOM 1565 C C . ALA A 1 195 ? -13.269 5.679 -48.621 1.00 41.31 195 ALA A C 1
ATOM 1567 O O . ALA A 1 195 ? -14.207 5.254 -47.945 1.00 41.31 195 ALA A O 1
ATOM 1568 N N . ASN A 1 196 ? -13.349 6.759 -49.395 1.00 38.91 196 ASN A N 1
ATOM 1569 C CA . ASN A 1 196 ? -14.621 7.304 -49.842 1.00 38.91 196 ASN A CA 1
ATOM 1570 C C . ASN A 1 196 ? -15.185 6.314 -50.868 1.00 38.91 196 ASN A C 1
ATOM 1572 O O . ASN A 1 196 ? -14.480 5.960 -51.813 1.00 38.91 196 ASN A O 1
ATOM 1576 N N . ALA A 1 197 ? -16.407 5.851 -50.626 1.00 33.97 197 ALA A N 1
ATOM 1577 C CA . ALA A 1 197 ? -17.292 5.272 -51.626 1.00 33.97 197 ALA A CA 1
ATOM 1578 C C . ALA A 1 197 ? -18.433 6.269 -51.832 1.00 33.97 197 ALA A C 1
ATOM 1580 O O . ALA A 1 197 ? -18.806 6.911 -50.816 1.00 33.97 197 ALA A O 1
#

Foldseek 3Di:
DDDLVNQVVVVHDHDDDDDPWFWDKDFPVAKDADLVQQWMWGQDPVGTDIDHDDDDPVCPVQRPADWGMWTWTADPNDIDIRIDGDDDDDDFDADPAEWEWEADLCQRIAIPVGDRFADNVLNPVVVLVVLVVVVDPVSVVVCVVCVVVNVVSNVVRVVSRVVVQVVVDDTNYHYHYDDCVCVVVPDPPPPPDPPDD

pLDDT: mean 84.95, std 12.27, range [33.97, 97.38]